Protein AF-A0A0V0QXA1-F1 (afdb_monomer_lite)

pLDDT: mean 70.57, std 18.53, range [28.05, 92.94]

Structure (mmCIF, N/CA/C/O backbone):
data_AF-A0A0V0QXA1-F1
#
_entry.id   AF-A0A0V0QXA1-F1
#
loop_
_atom_site.group_PDB
_atom_site.id
_atom_site.type_symbol
_atom_site.label_atom_id
_atom_site.label_alt_id
_atom_site.label_comp_id
_atom_site.label_asym_id
_atom_site.label_entity_id
_atom_site.label_seq_id
_atom_site.pdbx_PDB_ins_code
_atom_site.Cartn_x
_atom_site.Cartn_y
_atom_site.Cartn_z
_atom_site.occupancy
_atom_site.B_iso_or_equiv
_atom_site.auth_seq_id
_atom_site.auth_comp_id
_atom_site.auth_asym_id
_atom_site.auth_atom_id
_atom_site.pdbx_PDB_model_num
ATOM 1 N N . MET A 1 1 ? 55.990 23.529 -60.913 1.00 38.38 1 MET A N 1
ATOM 2 C CA . MET A 1 1 ? 56.343 22.176 -60.429 1.00 38.38 1 MET A CA 1
ATOM 3 C C . MET A 1 1 ? 55.101 21.563 -59.797 1.00 38.38 1 MET A C 1
ATOM 5 O O . MET A 1 1 ? 54.805 21.868 -58.650 1.00 38.38 1 MET A O 1
ATOM 9 N N . ASN A 1 2 ? 54.342 20.772 -60.559 1.00 40.81 2 ASN A N 1
ATOM 10 C CA . ASN A 1 2 ? 53.136 20.101 -60.067 1.00 40.81 2 ASN A CA 1
ATOM 11 C C . ASN A 1 2 ? 53.534 18.757 -59.455 1.00 40.81 2 ASN A C 1
ATOM 13 O O . ASN A 1 2 ? 54.072 17.901 -60.153 1.00 40.81 2 ASN A O 1
ATOM 17 N N . ARG A 1 3 ? 53.300 18.586 -58.150 1.00 42.44 3 ARG A N 1
ATOM 18 C CA . ARG A 1 3 ? 53.409 17.286 -57.481 1.00 42.44 3 ARG A CA 1
ATOM 19 C C . ARG A 1 3 ? 52.140 16.500 -57.795 1.00 42.44 3 ARG A C 1
ATOM 21 O O . ARG A 1 3 ? 51.097 16.745 -57.198 1.00 42.44 3 ARG A O 1
ATOM 28 N N . THR A 1 4 ? 52.224 15.600 -58.763 1.00 46.00 4 THR A N 1
ATOM 29 C CA . THR A 1 4 ? 51.225 14.556 -58.977 1.00 46.00 4 THR A CA 1
ATOM 30 C C . THR A 1 4 ? 51.314 13.570 -57.815 1.00 46.00 4 THR A C 1
ATOM 32 O O . THR A 1 4 ? 52.348 12.940 -57.590 1.00 46.00 4 THR A O 1
ATOM 35 N N . TYR A 1 5 ? 50.245 13.481 -57.025 1.00 49.31 5 TYR A N 1
ATOM 36 C CA . TYR A 1 5 ? 50.092 12.434 -56.024 1.00 49.31 5 TYR A CA 1
ATOM 37 C C . TYR A 1 5 ? 49.964 11.109 -56.774 1.00 49.31 5 TYR A C 1
ATOM 39 O O . TYR A 1 5 ? 49.008 10.906 -57.515 1.00 49.31 5 TYR A O 1
ATOM 47 N N . GLY A 1 6 ? 50.973 10.248 -56.643 1.00 49.81 6 GLY A N 1
ATOM 48 C CA . GLY A 1 6 ? 50.944 8.909 -57.214 1.00 49.81 6 GLY A CA 1
ATOM 49 C C . GLY A 1 6 ? 49.812 8.113 -56.580 1.00 49.81 6 GLY A C 1
ATOM 50 O O . GLY A 1 6 ? 49.912 7.708 -55.421 1.00 49.81 6 GLY A O 1
ATOM 51 N N . GLU A 1 7 ? 48.739 7.909 -57.338 1.00 55.50 7 GLU A N 1
ATOM 52 C CA . GLU A 1 7 ? 47.695 6.949 -57.011 1.00 55.50 7 GLU A CA 1
ATOM 53 C C . GLU A 1 7 ? 48.351 5.569 -56.919 1.00 55.50 7 GLU A C 1
ATOM 55 O O . GLU A 1 7 ? 48.875 5.032 -57.898 1.00 55.50 7 GLU A O 1
ATOM 60 N N . LYS A 1 8 ? 48.406 5.013 -55.705 1.00 60.56 8 LYS A N 1
ATOM 61 C CA . LYS A 1 8 ? 48.857 3.636 -55.516 1.00 60.56 8 LYS A CA 1
ATOM 62 C C . LYS A 1 8 ? 47.829 2.725 -56.195 1.00 60.56 8 LYS A C 1
ATOM 64 O O . LYS A 1 8 ? 46.647 2.854 -55.881 1.00 60.56 8 LYS A O 1
ATOM 69 N N . PRO A 1 9 ? 48.244 1.808 -57.086 1.00 59.03 9 PRO A N 1
ATOM 70 C CA . PRO A 1 9 ? 47.314 0.864 -57.685 1.00 59.03 9 PRO A CA 1
ATOM 71 C C . PRO A 1 9 ? 46.696 0.003 -56.579 1.00 59.03 9 PRO A C 1
ATOM 73 O O . PRO A 1 9 ? 47.419 -0.580 -55.765 1.00 59.03 9 PRO A O 1
ATOM 76 N N . LEU A 1 10 ? 45.362 -0.031 -56.545 1.00 52.19 10 LEU A N 1
ATOM 77 C CA . LEU A 1 10 ? 44.568 -0.867 -55.644 1.00 52.19 10 LEU A CA 1
ATOM 78 C C . LEU A 1 10 ? 45.036 -2.318 -55.775 1.00 52.19 10 LEU A C 1
ATOM 80 O O . LEU A 1 10 ? 45.031 -2.884 -56.872 1.00 52.19 10 LEU A O 1
ATOM 84 N N . LYS A 1 11 ? 45.482 -2.918 -54.668 1.00 57.25 11 LYS A N 1
ATOM 85 C CA . LYS A 1 11 ? 45.870 -4.328 -54.674 1.00 57.25 11 LYS A CA 1
ATOM 86 C C . LYS A 1 11 ? 44.599 -5.163 -54.760 1.00 57.25 11 LYS A C 1
ATOM 88 O O . LYS A 1 11 ? 43.582 -4.831 -54.168 1.00 57.25 11 LYS A O 1
ATOM 93 N N . GLN A 1 12 ? 44.656 -6.282 -55.471 1.00 51.66 12 GLN A N 1
ATOM 94 C CA . GLN A 1 12 ? 43.507 -7.177 -55.661 1.00 51.66 12 GLN A CA 1
ATOM 95 C C . GLN A 1 12 ? 42.969 -7.756 -54.332 1.00 51.66 12 GLN A C 1
ATOM 97 O O . GLN A 1 12 ? 41.812 -8.152 -54.254 1.00 51.66 12 GLN A O 1
ATOM 102 N N . SER A 1 13 ? 43.787 -7.733 -53.272 1.00 53.72 13 SER A N 1
ATOM 103 C CA . SER A 1 13 ? 43.406 -8.029 -51.884 1.00 53.72 13 SER A CA 1
ATOM 104 C C . SER A 1 13 ? 42.511 -6.969 -51.232 1.00 53.72 13 SER A C 1
ATOM 106 O O . SER A 1 13 ? 41.828 -7.281 -50.264 1.00 53.72 13 SER A O 1
ATOM 108 N N . ASP A 1 14 ? 42.503 -5.740 -51.751 1.00 52.06 14 ASP A N 1
ATOM 109 C CA . ASP A 1 14 ? 41.708 -4.616 -51.239 1.00 52.06 14 ASP A CA 1
ATOM 110 C C . ASP A 1 14 ? 40.308 -4.571 -51.885 1.00 52.06 14 ASP A C 1
ATOM 112 O O . ASP A 1 14 ? 39.423 -3.871 -51.403 1.00 52.06 14 ASP A O 1
ATOM 116 N N . LEU A 1 15 ? 40.098 -5.334 -52.969 1.00 51.84 15 LEU A N 1
ATOM 117 C CA . LEU A 1 15 ? 38.823 -5.443 -53.691 1.00 51.84 15 LEU A CA 1
ATOM 118 C C . LEU A 1 15 ? 37.961 -6.630 -53.259 1.00 51.84 15 LEU A C 1
ATOM 120 O O . LEU A 1 15 ? 36.823 -6.758 -53.711 1.00 51.84 15 LEU A O 1
ATOM 124 N N . VAL A 1 16 ? 38.467 -7.491 -52.377 1.00 54.56 16 VAL A N 1
ATOM 125 C CA . VAL A 1 16 ? 37.621 -8.485 -51.723 1.00 54.56 16 VAL A CA 1
ATOM 126 C C . VAL A 1 16 ? 37.029 -7.808 -50.498 1.00 54.56 16 VAL A C 1
ATOM 128 O O . VAL A 1 16 ? 37.512 -7.967 -49.376 1.00 54.56 16 VAL A O 1
ATOM 131 N N . LEU A 1 17 ? 35.971 -7.026 -50.730 1.00 55.97 17 LEU A N 1
ATOM 132 C CA . LEU A 1 17 ? 34.997 -6.704 -49.694 1.00 55.97 17 LEU A CA 1
ATOM 133 C C . LEU A 1 17 ? 34.360 -8.041 -49.295 1.00 55.97 17 LEU A C 1
ATOM 135 O O . LEU A 1 17 ? 33.345 -8.470 -49.841 1.00 55.97 17 LEU A O 1
ATOM 139 N N . SER A 1 18 ? 35.064 -8.791 -48.450 1.00 59.72 18 SER A N 1
ATOM 140 C CA . SER A 1 18 ? 34.567 -10.062 -47.964 1.00 59.72 18 SER A CA 1
ATOM 141 C C . SER A 1 18 ? 33.305 -9.748 -47.187 1.00 59.72 18 SER A C 1
ATOM 143 O O . SER A 1 18 ? 33.341 -8.936 -46.264 1.00 59.72 18 SER A O 1
ATOM 145 N N . VAL A 1 19 ? 32.202 -10.401 -47.543 1.00 63.22 19 VAL A N 1
ATOM 146 C CA . VAL A 1 19 ? 30.917 -10.282 -46.840 1.00 63.22 19 VAL A CA 1
ATOM 147 C C . VAL A 1 19 ? 31.104 -10.459 -45.327 1.00 63.22 19 VAL A C 1
ATOM 149 O O . VAL A 1 19 ? 30.402 -9.832 -44.542 1.00 63.22 19 VAL A O 1
ATOM 152 N N . THR A 1 20 ? 32.104 -11.243 -44.909 1.00 67.88 20 THR A N 1
ATOM 153 C CA . THR A 1 20 ? 32.489 -11.399 -43.500 1.00 67.88 20 THR A CA 1
ATOM 154 C C . THR A 1 20 ? 33.042 -10.118 -42.878 1.00 67.88 20 THR A C 1
ATOM 156 O O . THR A 1 20 ? 32.626 -9.759 -41.788 1.00 67.88 20 THR A O 1
ATOM 159 N N . LYS A 1 21 ? 33.913 -9.385 -43.576 1.00 69.62 21 LYS A N 1
ATOM 160 C CA . LYS A 1 21 ? 34.537 -8.162 -43.057 1.00 69.62 21 LYS A CA 1
ATOM 161 C C . LYS A 1 21 ? 33.528 -7.018 -42.954 1.00 69.62 21 LYS A C 1
ATOM 163 O O . LYS A 1 21 ? 33.491 -6.311 -41.959 1.00 69.62 21 LYS A O 1
ATOM 168 N N . THR A 1 22 ? 32.654 -6.882 -43.951 1.00 74.38 22 THR A N 1
ATOM 169 C CA . THR A 1 22 ? 31.559 -5.899 -43.906 1.00 74.38 22 THR A CA 1
ATOM 170 C C . THR A 1 22 ? 30.553 -6.228 -42.805 1.00 74.38 22 THR A C 1
ATOM 172 O O . THR A 1 22 ? 30.008 -5.325 -42.180 1.00 74.38 22 THR A O 1
ATOM 175 N N . ARG A 1 23 ? 30.317 -7.520 -42.545 1.00 71.50 23 ARG A N 1
ATOM 176 C CA . ARG A 1 23 ? 29.470 -7.973 -41.441 1.00 71.50 23 ARG A CA 1
ATOM 177 C C . ARG A 1 23 ? 30.089 -7.662 -40.078 1.00 71.50 23 ARG A C 1
ATOM 179 O O . ARG A 1 23 ? 29.383 -7.140 -39.229 1.00 71.50 23 ARG A O 1
ATOM 186 N N . GLU A 1 24 ? 31.376 -7.939 -39.893 1.00 77.75 24 GLU A N 1
ATOM 187 C CA . GLU A 1 24 ? 32.107 -7.615 -38.660 1.00 77.75 24 GLU A CA 1
ATOM 188 C C . GLU A 1 24 ? 32.090 -6.103 -38.379 1.00 77.75 24 GLU A C 1
ATOM 190 O O . GLU A 1 24 ? 31.762 -5.690 -37.270 1.00 77.75 24 GLU A O 1
ATOM 195 N N . GLU A 1 25 ? 32.344 -5.270 -39.395 1.00 74.81 25 GLU A N 1
ATOM 196 C CA . GLU A 1 25 ? 32.292 -3.804 -39.268 1.00 74.81 25 GLU A CA 1
ATOM 197 C C . GLU A 1 25 ? 30.877 -3.296 -38.919 1.00 74.81 25 GLU A C 1
ATOM 199 O O . GLU A 1 25 ? 30.724 -2.364 -38.126 1.00 74.81 25 GLU A O 1
ATOM 204 N N . LEU A 1 26 ? 29.828 -3.916 -39.472 1.00 77.25 26 LEU A N 1
ATOM 205 C CA . LEU A 1 26 ? 28.434 -3.603 -39.137 1.00 77.25 26 LEU A CA 1
ATOM 206 C C . LEU A 1 26 ? 28.064 -4.034 -37.713 1.00 77.25 26 LEU A C 1
ATOM 208 O O . LEU A 1 26 ? 27.417 -3.265 -37.004 1.00 77.25 26 LEU A O 1
ATOM 212 N N . GLU A 1 27 ? 28.463 -5.234 -37.291 1.00 75.69 27 GLU A N 1
ATOM 213 C CA . GLU A 1 27 ? 28.227 -5.736 -35.932 1.00 75.69 27 GLU A CA 1
ATOM 214 C C . GLU A 1 27 ? 28.921 -4.836 -34.896 1.00 75.69 27 GLU A C 1
ATOM 216 O O . GLU A 1 27 ? 28.293 -4.428 -33.918 1.00 75.69 27 GLU A O 1
ATOM 221 N N . GLU A 1 28 ? 30.163 -4.416 -35.155 1.00 79.69 28 GLU A N 1
ATOM 222 C CA . GLU A 1 28 ? 30.899 -3.500 -34.280 1.00 79.69 28 GLU A CA 1
ATOM 223 C C . GLU A 1 28 ? 30.246 -2.107 -34.208 1.00 79.69 28 GLU A C 1
ATOM 225 O O . GLU A 1 28 ? 30.121 -1.531 -33.122 1.00 79.69 28 GLU A O 1
ATOM 230 N N . ALA A 1 29 ? 29.773 -1.574 -35.340 1.00 74.25 29 ALA A N 1
ATOM 231 C CA . ALA A 1 29 ? 29.072 -0.292 -35.380 1.00 74.25 29 ALA A CA 1
ATOM 232 C C . ALA A 1 29 ? 27.735 -0.334 -34.619 1.00 74.25 29 ALA A C 1
ATOM 234 O O . ALA A 1 29 ? 27.414 0.601 -33.880 1.00 74.25 29 ALA A O 1
ATOM 235 N N . ILE A 1 30 ? 26.974 -1.423 -34.756 1.00 75.94 30 ILE A N 1
ATOM 236 C CA . ILE A 1 30 ? 25.711 -1.629 -34.035 1.00 75.94 30 ILE A CA 1
ATOM 237 C C . ILE A 1 30 ? 25.970 -1.739 -32.530 1.00 75.94 30 ILE A C 1
ATOM 239 O O . ILE A 1 30 ? 25.305 -1.071 -31.734 1.00 75.94 30 ILE A O 1
ATOM 243 N N . ASP A 1 31 ? 26.967 -2.525 -32.127 1.00 75.12 31 ASP A N 1
ATOM 244 C CA . ASP A 1 31 ? 27.349 -2.670 -30.723 1.00 75.12 31 ASP A CA 1
ATOM 245 C C . ASP A 1 31 ? 27.808 -1.345 -30.113 1.00 75.12 31 ASP A C 1
ATOM 247 O O . ASP A 1 31 ? 27.487 -1.036 -28.960 1.00 75.12 31 ASP A O 1
ATOM 251 N N . TYR A 1 32 ? 28.546 -0.543 -30.879 1.00 80.81 32 TYR A N 1
ATOM 252 C CA . TYR A 1 32 ? 28.971 0.785 -30.463 1.00 80.81 32 TYR A CA 1
ATOM 253 C C . TYR A 1 32 ? 27.778 1.730 -30.257 1.00 80.81 32 TYR A C 1
ATOM 255 O O . TYR A 1 32 ? 27.674 2.372 -29.205 1.00 80.81 32 TYR A O 1
ATOM 263 N N . GLU A 1 33 ? 26.855 1.788 -31.220 1.00 75.50 33 GLU A N 1
ATOM 264 C CA . GLU A 1 33 ? 25.652 2.627 -31.154 1.00 75.50 33 GLU A CA 1
ATOM 265 C C . GLU A 1 33 ? 24.768 2.227 -29.959 1.00 75.50 33 GLU A C 1
ATOM 267 O O . GLU A 1 33 ? 24.312 3.081 -29.188 1.00 75.50 33 GLU A O 1
ATOM 272 N N . ASN A 1 34 ? 24.601 0.922 -29.732 1.00 74.44 34 ASN A N 1
ATOM 273 C CA . ASN A 1 34 ? 23.824 0.402 -28.614 1.00 74.44 34 ASN A CA 1
ATOM 274 C C . ASN A 1 34 ? 24.474 0.714 -27.262 1.00 74.44 34 ASN A C 1
ATOM 276 O O . ASN A 1 34 ? 23.794 1.207 -26.355 1.00 74.44 34 ASN A O 1
ATOM 280 N N . LYS A 1 35 ? 25.794 0.513 -27.124 1.00 79.44 35 LYS A N 1
ATOM 281 C CA . LYS A 1 35 ? 26.545 0.899 -25.914 1.00 79.44 35 LYS A CA 1
ATOM 282 C C . LYS A 1 35 ? 26.397 2.391 -25.632 1.00 79.44 35 LYS A C 1
ATOM 284 O O . LYS A 1 35 ? 26.089 2.780 -24.504 1.00 79.44 35 LYS A O 1
ATOM 289 N N . ARG A 1 36 ? 26.551 3.236 -26.654 1.00 85.00 36 ARG A N 1
ATOM 290 C CA . ARG A 1 36 ? 26.382 4.690 -26.535 1.00 85.00 36 ARG A CA 1
ATOM 291 C C . ARG A 1 36 ? 24.973 5.057 -26.060 1.00 85.00 36 ARG A C 1
ATOM 293 O O . ARG A 1 36 ? 24.835 5.839 -25.118 1.00 85.00 36 ARG A O 1
ATOM 300 N N . SER A 1 37 ? 23.943 4.477 -26.674 1.00 79.31 37 SER A N 1
ATOM 301 C CA . SER A 1 37 ? 22.533 4.704 -26.326 1.00 79.31 37 SER A CA 1
ATOM 302 C C . SER A 1 37 ? 22.199 4.244 -24.900 1.00 79.31 37 SER A C 1
ATOM 304 O O . SER A 1 37 ? 21.495 4.942 -24.160 1.00 79.31 37 SER A O 1
ATOM 306 N N . ASN A 1 38 ? 22.744 3.102 -24.473 1.00 74.88 38 ASN A N 1
ATOM 307 C CA . ASN A 1 38 ? 22.573 2.562 -23.122 1.00 74.88 38 ASN A CA 1
ATOM 308 C C . ASN A 1 38 ? 23.205 3.465 -22.065 1.00 74.88 38 ASN A C 1
ATOM 310 O O . ASN A 1 38 ? 22.554 3.796 -21.070 1.00 74.88 38 ASN A O 1
ATOM 314 N N . ILE A 1 39 ? 24.437 3.912 -22.308 1.00 80.12 39 ILE A N 1
ATOM 315 C CA . ILE A 1 39 ? 25.164 4.815 -21.415 1.00 80.12 39 ILE A CA 1
ATOM 316 C C . ILE A 1 39 ? 24.431 6.153 -21.287 1.00 80.12 39 ILE A C 1
ATOM 318 O O . ILE A 1 39 ? 24.247 6.643 -20.175 1.00 80.12 39 ILE A O 1
ATOM 322 N N . ASP A 1 40 ? 23.974 6.741 -22.393 1.00 79.69 40 ASP A N 1
ATOM 323 C CA . ASP A 1 40 ? 23.230 8.005 -22.364 1.00 79.69 40 ASP A CA 1
ATOM 324 C C . ASP A 1 40 ? 21.897 7.867 -21.606 1.00 79.69 40 ASP A C 1
ATOM 326 O O . ASP A 1 40 ? 21.557 8.696 -20.759 1.00 79.69 40 ASP A O 1
ATOM 330 N N . SER A 1 41 ? 21.187 6.756 -21.820 1.00 74.31 41 SER A N 1
ATOM 331 C CA . SER A 1 41 ? 19.956 6.435 -21.087 1.00 74.31 41 SER A CA 1
ATOM 332 C C . SER A 1 41 ? 20.211 6.253 -19.584 1.00 74.31 41 SER A C 1
ATOM 334 O O . SER A 1 41 ? 19.418 6.701 -18.757 1.00 74.31 41 SER A O 1
ATOM 336 N N . ALA A 1 42 ? 21.319 5.609 -19.204 1.00 76.38 42 ALA A N 1
ATOM 337 C CA . ALA A 1 42 ? 21.712 5.432 -17.807 1.00 76.38 42 ALA A CA 1
ATOM 338 C C . ALA A 1 42 ? 22.093 6.758 -17.140 1.00 76.38 42 ALA A C 1
ATOM 340 O O . ALA A 1 42 ? 21.623 7.029 -16.040 1.00 76.38 42 ALA A O 1
ATOM 341 N N . LYS A 1 43 ? 22.847 7.626 -17.826 1.00 83.38 43 LYS A N 1
ATOM 342 C CA . LYS A 1 43 ? 23.180 8.974 -17.336 1.00 83.38 43 LYS A CA 1
ATOM 343 C C . LYS A 1 43 ? 21.926 9.810 -17.092 1.00 83.38 43 LYS A C 1
ATOM 345 O O . LYS A 1 43 ? 21.795 10.420 -16.035 1.00 83.38 43 LYS A O 1
ATOM 350 N N . LYS A 1 44 ? 20.990 9.808 -18.046 1.00 81.44 44 LYS A N 1
ATOM 351 C CA . LYS A 1 44 ? 19.714 10.532 -17.930 1.00 81.44 44 LYS A CA 1
ATOM 352 C C . LYS A 1 44 ? 18.891 10.040 -16.745 1.00 81.44 44 LYS A C 1
ATOM 354 O O . LYS A 1 44 ? 18.403 10.860 -15.978 1.00 81.44 44 LYS A O 1
ATOM 359 N N . ARG A 1 45 ? 18.790 8.719 -16.562 1.00 70.19 45 ARG A N 1
ATOM 360 C CA . ARG A 1 45 ? 18.126 8.119 -15.395 1.00 70.19 45 ARG A CA 1
ATOM 361 C C . ARG A 1 45 ? 18.817 8.517 -14.098 1.00 70.19 45 ARG A C 1
ATOM 363 O O . ARG A 1 45 ? 18.152 8.970 -13.178 1.00 70.19 45 ARG A O 1
ATOM 370 N N . ALA A 1 46 ? 20.140 8.423 -14.051 1.00 76.75 46 ALA A N 1
ATOM 371 C CA . ALA A 1 46 ? 20.887 8.722 -12.844 1.00 76.75 46 ALA A CA 1
ATOM 372 C C . ALA A 1 46 ? 20.704 10.181 -12.375 1.00 76.75 46 ALA A C 1
ATOM 374 O O . ALA A 1 46 ? 20.502 10.428 -11.189 1.00 76.75 46 ALA A O 1
ATOM 375 N N . VAL A 1 47 ? 20.692 11.131 -13.319 1.00 72.50 47 VAL A N 1
ATOM 376 C CA . VAL A 1 47 ? 20.396 12.549 -13.047 1.00 72.50 47 VAL A CA 1
ATOM 377 C C . VAL A 1 47 ? 18.934 12.751 -12.647 1.00 72.50 47 VAL A C 1
ATOM 379 O O . VAL A 1 47 ? 18.655 13.491 -11.708 1.00 72.50 47 VAL A O 1
ATOM 382 N N . LEU A 1 48 ? 17.999 12.087 -13.332 1.00 70.94 48 LEU A N 1
ATOM 383 C CA . LEU A 1 48 ? 16.564 12.213 -13.069 1.00 70.94 48 LEU A CA 1
ATOM 384 C C . LEU A 1 48 ? 16.182 11.750 -11.657 1.00 70.94 48 LEU A C 1
ATOM 386 O O . LEU A 1 48 ? 15.358 12.386 -11.009 1.00 70.94 48 LEU A O 1
ATOM 390 N N . TYR A 1 49 ? 16.786 10.663 -11.181 1.00 68.06 49 TYR A N 1
ATOM 391 C CA . TYR A 1 49 ? 16.527 10.111 -9.850 1.00 68.06 49 TYR A CA 1
ATOM 392 C C . TYR A 1 49 ? 17.340 10.788 -8.737 1.00 68.06 49 TYR A C 1
ATOM 394 O O . TYR A 1 49 ? 17.237 10.381 -7.583 1.00 68.06 49 TYR A O 1
ATOM 402 N N . GLY A 1 50 ? 18.138 11.813 -9.061 1.00 69.44 50 GLY A N 1
ATOM 403 C CA . GLY A 1 50 ? 18.918 12.558 -8.074 1.00 69.44 50 GLY A CA 1
ATOM 404 C C . GLY A 1 50 ? 19.929 11.695 -7.320 1.00 69.44 50 GLY A C 1
ATOM 405 O O . GLY A 1 50 ? 20.211 11.981 -6.158 1.00 69.44 50 GLY A O 1
ATOM 406 N N . TYR A 1 51 ? 20.444 10.633 -7.953 1.00 76.38 51 TYR A N 1
ATOM 407 C CA . TYR A 1 51 ? 21.452 9.786 -7.324 1.00 76.38 51 TYR A CA 1
ATOM 408 C C . TYR A 1 51 ? 22.707 10.593 -7.001 1.00 76.38 51 TYR A C 1
ATOM 410 O O . TYR A 1 51 ? 23.088 11.526 -7.716 1.00 76.38 51 TYR A O 1
ATOM 418 N N . ASP A 1 52 ? 23.372 10.190 -5.926 1.00 85.44 52 ASP A N 1
ATOM 419 C CA . ASP A 1 52 ? 24.707 10.664 -5.623 1.00 85.44 52 ASP A CA 1
ATOM 420 C C . ASP A 1 52 ? 25.714 10.192 -6.685 1.00 85.44 52 ASP A C 1
ATOM 422 O O . ASP A 1 52 ? 25.423 9.397 -7.588 1.00 85.44 52 ASP A O 1
ATOM 426 N N . TYR A 1 53 ? 26.933 10.719 -6.603 1.00 84.88 53 TYR A N 1
ATOM 427 C CA . TYR A 1 53 ? 27.964 10.423 -7.593 1.00 84.88 53 TYR A CA 1
ATOM 428 C C . TYR A 1 53 ? 28.281 8.921 -7.683 1.00 84.88 53 TYR A C 1
ATOM 430 O O . TYR A 1 53 ? 28.564 8.419 -8.772 1.00 84.88 53 TYR A O 1
ATOM 438 N N . GLU A 1 54 ? 28.196 8.191 -6.566 1.00 68.69 54 GLU A N 1
ATOM 439 C CA . GLU A 1 54 ? 28.464 6.753 -6.545 1.00 68.69 54 GLU A CA 1
ATOM 440 C C . GLU A 1 54 ? 27.332 5.955 -7.212 1.00 68.69 54 GLU A C 1
ATOM 442 O O . GLU A 1 54 ? 27.613 5.113 -8.069 1.00 68.69 54 GLU A O 1
ATOM 447 N N . GLY A 1 55 ? 26.063 6.280 -6.943 1.00 72.00 55 GLY A N 1
ATOM 448 C CA . GLY A 1 55 ? 24.920 5.685 -7.642 1.00 72.00 55 GLY A CA 1
ATOM 449 C C . GLY A 1 55 ? 24.926 5.983 -9.146 1.00 72.00 55 GLY A C 1
ATOM 450 O O . GLY A 1 55 ? 24.710 5.088 -9.969 1.00 72.00 55 GLY A O 1
ATOM 451 N N . PHE A 1 56 ? 25.282 7.215 -9.528 1.00 83.81 56 PHE A N 1
ATOM 452 C CA . PHE A 1 56 ? 25.485 7.593 -10.928 1.00 83.81 56 PHE A CA 1
ATOM 453 C C . PHE A 1 56 ? 26.579 6.746 -11.588 1.00 83.81 56 PHE A C 1
ATOM 455 O O . PHE A 1 56 ? 26.389 6.198 -12.679 1.00 83.81 56 PHE A O 1
ATOM 462 N N . ARG A 1 57 ? 27.727 6.607 -10.920 1.00 79.88 57 ARG A N 1
ATOM 463 C CA . ARG A 1 57 ? 28.872 5.847 -11.420 1.00 79.88 57 ARG A CA 1
ATOM 464 C C . ARG A 1 57 ? 28.527 4.370 -11.616 1.00 79.88 57 ARG A C 1
ATOM 466 O O . ARG A 1 57 ? 28.871 3.815 -12.660 1.00 79.88 57 ARG A O 1
ATOM 473 N N . GLN A 1 58 ? 27.828 3.748 -10.668 1.00 77.69 58 GLN A N 1
ATOM 474 C CA . GLN A 1 58 ? 27.431 2.340 -10.767 1.00 77.69 58 GLN A CA 1
ATOM 475 C C . GLN A 1 58 ? 26.421 2.094 -11.892 1.00 77.69 58 GLN A C 1
ATOM 477 O O . GLN A 1 58 ? 26.592 1.148 -12.660 1.00 77.69 58 GLN A O 1
ATOM 482 N N . MET A 1 59 ? 25.434 2.979 -12.073 1.00 74.06 59 MET A N 1
ATOM 483 C CA . MET A 1 59 ? 24.485 2.880 -13.190 1.00 74.06 59 MET A CA 1
ATOM 484 C C . MET A 1 59 ? 25.171 2.991 -14.556 1.00 74.06 59 MET A C 1
ATOM 486 O O . MET A 1 59 ? 24.860 2.234 -15.478 1.00 74.06 59 MET A O 1
ATOM 490 N N . VAL A 1 60 ? 26.109 3.929 -14.702 1.00 78.69 60 VAL A N 1
ATOM 491 C CA . VAL A 1 60 ? 26.823 4.144 -15.967 1.00 78.69 60 VAL A CA 1
ATOM 492 C C . VAL A 1 60 ? 27.792 2.996 -16.267 1.00 78.69 60 VAL A C 1
ATOM 494 O O . VAL A 1 60 ? 27.881 2.570 -17.418 1.00 78.69 60 VAL A O 1
ATOM 497 N N . LEU A 1 61 ? 28.474 2.458 -15.250 1.00 77.38 61 LEU A N 1
ATOM 498 C CA . LEU A 1 61 ? 29.335 1.278 -15.396 1.00 77.38 61 LEU A CA 1
ATOM 499 C C . LEU A 1 61 ? 28.528 0.020 -15.735 1.00 77.38 61 LEU A C 1
ATOM 501 O O . LEU A 1 61 ? 28.919 -0.726 -16.630 1.00 77.38 61 LEU A O 1
ATOM 505 N N . GLY A 1 62 ? 27.379 -0.184 -15.085 1.00 72.25 62 GLY A N 1
ATOM 506 C CA . GLY A 1 62 ? 26.476 -1.297 -15.382 1.00 72.25 62 GLY A CA 1
ATOM 507 C C . GLY A 1 62 ? 25.953 -1.254 -16.818 1.00 72.25 62 GLY A C 1
ATOM 508 O O . GLY A 1 62 ? 25.955 -2.265 -17.514 1.00 72.25 62 GLY A O 1
ATOM 509 N N . ALA A 1 63 ? 25.604 -0.064 -17.314 1.00 74.56 63 ALA A N 1
ATOM 510 C CA . ALA A 1 63 ? 25.175 0.128 -18.699 1.00 74.56 63 ALA A CA 1
ATOM 511 C C . ALA A 1 63 ? 26.280 -0.143 -19.736 1.00 74.56 63 ALA A C 1
ATOM 513 O O . ALA A 1 63 ? 25.975 -0.351 -20.908 1.00 74.56 63 ALA A O 1
ATOM 514 N N . HIS A 1 64 ? 27.549 -0.154 -19.320 1.00 68.38 64 HIS A N 1
ATOM 515 C CA . HIS A 1 64 ? 28.680 -0.445 -20.196 1.00 68.38 64 HIS A CA 1
ATOM 516 C C . HIS A 1 64 ? 28.877 -1.953 -20.441 1.00 68.38 64 HIS A C 1
ATOM 518 O O . HIS A 1 6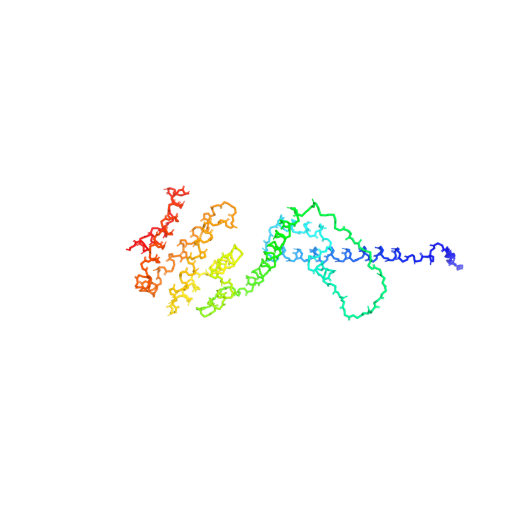4 ? 29.464 -2.328 -21.460 1.00 68.38 64 HIS A O 1
ATOM 524 N N . LEU A 1 65 ? 28.381 -2.801 -19.531 1.00 69.75 65 LEU A N 1
ATOM 525 C CA . LEU A 1 65 ? 28.535 -4.260 -19.566 1.00 69.75 65 LEU A CA 1
ATOM 526 C C . LEU A 1 65 ? 27.545 -4.955 -20.515 1.00 69.75 65 LEU A C 1
ATOM 528 O O . LEU A 1 65 ? 27.818 -6.068 -20.956 1.00 69.75 65 LEU A O 1
ATOM 532 N N . PHE A 1 66 ? 26.432 -4.303 -20.866 1.00 62.12 66 PHE A N 1
ATOM 533 C CA . PHE A 1 66 ? 25.387 -4.881 -21.716 1.00 62.12 66 PHE A CA 1
ATOM 534 C C . PHE A 1 66 ? 25.266 -4.117 -23.042 1.00 62.12 66 PHE A C 1
ATOM 536 O O . PHE A 1 66 ? 24.856 -2.954 -23.077 1.00 62.12 66 PHE A O 1
ATOM 543 N N . SER A 1 67 ? 25.619 -4.779 -24.150 1.00 52.50 67 SER A N 1
ATOM 544 C CA . SER A 1 67 ? 25.530 -4.230 -25.513 1.00 52.50 67 SER A CA 1
ATOM 545 C C . SER A 1 67 ? 24.125 -4.295 -26.108 1.00 52.50 67 SER A C 1
ATOM 547 O O . SER A 1 67 ? 23.856 -3.588 -27.068 1.00 52.50 67 SER A O 1
ATOM 549 N N . ILE A 1 68 ? 23.208 -5.080 -25.540 1.00 56.53 68 ILE A N 1
ATOM 550 C CA . ILE A 1 68 ? 21.853 -5.254 -26.075 1.00 56.53 68 ILE A CA 1
ATOM 551 C C . ILE A 1 68 ? 20.844 -4.946 -24.970 1.00 56.53 68 ILE A C 1
ATOM 553 O O . ILE A 1 68 ? 20.933 -5.485 -23.867 1.00 56.53 68 ILE A O 1
ATOM 557 N N . LYS A 1 69 ? 19.881 -4.061 -25.252 1.00 55.38 69 LYS A N 1
ATOM 558 C CA . LYS A 1 69 ? 18.731 -3.849 -24.362 1.00 55.38 69 LYS A CA 1
ATOM 559 C C . LYS A 1 69 ? 17.878 -5.117 -24.390 1.00 55.38 69 LYS A C 1
ATOM 561 O O . LYS A 1 69 ? 17.527 -5.581 -25.470 1.00 55.38 69 LYS A O 1
ATOM 566 N N . SER A 1 70 ? 17.482 -5.640 -23.231 1.00 52.75 70 SER A N 1
ATOM 567 C CA . SER A 1 70 ? 16.715 -6.893 -23.099 1.00 52.75 70 SER A CA 1
ATOM 568 C C . SER A 1 70 ? 15.448 -6.957 -23.978 1.00 52.75 70 SER A C 1
ATOM 570 O O . SER A 1 70 ? 15.037 -8.036 -24.393 1.00 52.75 70 SER A O 1
ATOM 572 N N . ASN A 1 71 ? 14.871 -5.806 -24.346 1.00 49.31 71 ASN A N 1
ATOM 573 C CA . ASN A 1 71 ? 13.729 -5.709 -25.263 1.00 49.31 71 ASN A CA 1
ATOM 574 C C . ASN A 1 71 ? 14.037 -6.045 -26.735 1.00 49.31 71 ASN A C 1
ATOM 576 O O . ASN A 1 71 ? 13.119 -6.449 -27.448 1.00 49.31 71 ASN A O 1
ATOM 580 N N . ASP A 1 72 ? 15.275 -5.892 -27.211 1.00 50.31 72 ASP A N 1
ATOM 581 C CA . ASP A 1 72 ? 15.623 -6.212 -28.605 1.00 50.31 72 ASP A CA 1
ATOM 582 C C . ASP A 1 72 ? 15.968 -7.698 -28.788 1.00 50.31 72 ASP A C 1
ATOM 584 O O . ASP A 1 72 ? 15.695 -8.262 -29.844 1.00 50.31 72 ASP A O 1
ATOM 588 N N . LEU A 1 73 ? 16.421 -8.383 -27.730 1.00 48.44 73 LEU A N 1
ATOM 589 C CA . LEU A 1 73 ? 16.580 -9.846 -27.706 1.00 48.44 73 LEU A CA 1
ATOM 590 C C . LEU A 1 73 ? 15.247 -10.590 -27.911 1.00 48.44 73 LEU A C 1
ATOM 592 O O . LEU A 1 73 ? 15.207 -11.619 -28.585 1.00 48.44 73 LEU A O 1
ATOM 596 N N . ASN A 1 74 ? 14.138 -10.043 -27.402 1.00 46.31 74 ASN A N 1
ATOM 597 C CA . ASN A 1 74 ? 12.807 -10.638 -27.569 1.00 46.31 74 ASN A CA 1
ATOM 598 C C . ASN A 1 74 ? 12.280 -10.558 -29.013 1.00 46.31 74 ASN A C 1
ATOM 600 O O . ASN A 1 74 ? 11.516 -11.431 -29.423 1.00 46.31 74 ASN A O 1
ATOM 604 N N . LYS A 1 75 ? 12.723 -9.572 -29.806 1.00 50.28 75 LYS A N 1
ATOM 605 C CA . LYS A 1 75 ? 12.354 -9.448 -31.228 1.00 50.28 75 LYS A CA 1
ATOM 606 C C . LYS A 1 75 ? 13.088 -10.447 -32.125 1.00 50.28 75 LYS A C 1
ATOM 608 O O . LYS A 1 75 ? 12.574 -10.798 -33.175 1.00 50.28 75 LYS A O 1
ATOM 613 N N . PHE A 1 76 ? 14.254 -10.937 -31.701 1.00 46.81 76 PHE A N 1
ATOM 614 C CA . PHE A 1 76 ? 14.983 -11.993 -32.414 1.00 46.81 76 PHE A CA 1
ATOM 615 C C . PHE A 1 76 ? 14.458 -13.405 -32.105 1.00 46.81 76 PHE A C 1
ATOM 617 O O . PHE A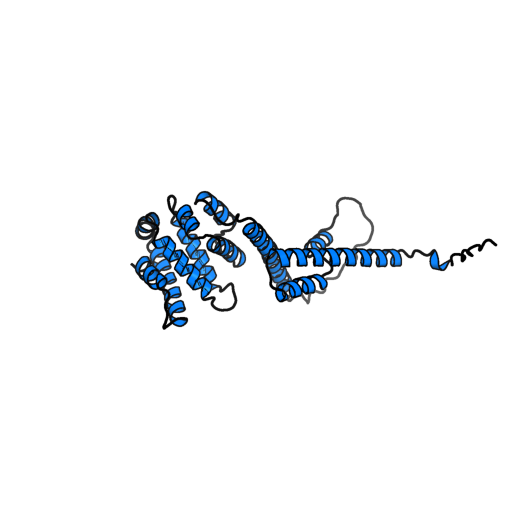 1 76 ? 14.657 -14.316 -32.903 1.00 46.81 76 PHE A O 1
ATOM 624 N N . SER A 1 77 ? 13.795 -13.597 -30.958 1.00 42.81 77 SER A N 1
ATOM 625 C CA . SER A 1 77 ? 13.278 -14.901 -30.505 1.00 42.81 77 SER A CA 1
ATOM 626 C C . SER A 1 77 ? 11.865 -15.212 -31.026 1.00 42.81 77 SER A C 1
ATOM 628 O O . SER A 1 77 ? 11.512 -16.373 -31.231 1.00 42.81 77 SER A O 1
ATOM 630 N N . GLN A 1 78 ? 11.055 -14.185 -31.298 1.00 41.72 78 GLN A N 1
ATOM 631 C CA . GLN A 1 78 ? 9.746 -14.340 -31.935 1.00 41.72 78 GLN A CA 1
ATOM 632 C C . GLN A 1 78 ? 9.865 -13.999 -33.420 1.00 41.72 78 GLN A C 1
ATOM 634 O O . GLN A 1 78 ? 9.839 -12.834 -33.799 1.00 41.72 78 GLN A O 1
ATOM 639 N N . GLY A 1 79 ? 10.063 -15.035 -34.237 1.00 38.72 79 GLY A N 1
ATOM 640 C CA . GLY A 1 79 ? 10.334 -14.920 -35.665 1.00 38.72 79 GLY A CA 1
ATOM 641 C C . GLY A 1 79 ? 9.326 -14.063 -36.431 1.00 38.72 79 GLY A C 1
ATOM 642 O O . GLY A 1 79 ? 8.112 -14.256 -36.345 1.00 38.72 79 GLY A O 1
ATOM 643 N N . GLU A 1 80 ? 9.864 -13.164 -37.250 1.00 36.97 80 GLU A N 1
ATOM 644 C CA . GLU A 1 80 ? 9.208 -12.723 -38.472 1.00 36.97 80 GLU A CA 1
ATOM 645 C C . GLU A 1 80 ? 9.126 -13.921 -39.422 1.00 36.97 80 GLU A C 1
ATOM 647 O O . GLU A 1 80 ? 10.089 -14.266 -40.099 1.00 36.97 80 GLU A O 1
ATOM 652 N N . ASP A 1 81 ? 7.961 -14.562 -39.454 1.00 39.00 81 ASP A N 1
ATOM 653 C CA . ASP A 1 81 ? 7.588 -15.510 -40.498 1.00 39.00 81 ASP A CA 1
ATOM 654 C C . ASP A 1 81 ? 6.176 -15.167 -40.984 1.00 39.00 81 ASP A C 1
ATOM 656 O O . ASP A 1 81 ? 5.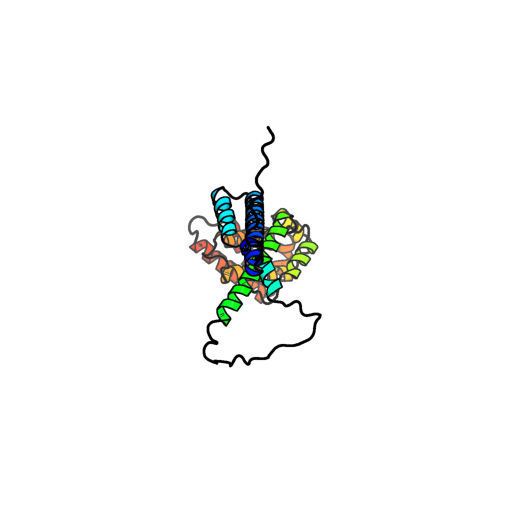164 -15.761 -40.615 1.00 39.00 81 ASP A O 1
ATOM 660 N N . SER A 1 82 ? 6.105 -14.154 -41.842 1.00 40.53 82 SER A N 1
ATOM 661 C CA . SER A 1 82 ? 4.976 -13.990 -42.753 1.00 40.53 82 SER A CA 1
ATOM 662 C C . SER A 1 82 ? 5.453 -13.431 -44.083 1.00 40.53 82 SER A C 1
ATOM 664 O O . SER A 1 82 ? 5.058 -12.335 -44.453 1.00 40.53 82 SER A O 1
ATOM 666 N N . SER A 1 83 ? 6.319 -14.190 -44.768 1.00 37.34 83 SER A N 1
ATOM 667 C CA . SER A 1 83 ? 6.230 -14.491 -46.209 1.00 37.34 83 SER A CA 1
ATOM 668 C C . SER A 1 83 ? 7.593 -14.899 -46.779 1.00 37.34 83 SER A C 1
ATOM 670 O O . SER A 1 83 ? 8.372 -14.029 -47.149 1.00 37.34 83 SER A O 1
ATOM 672 N N . LEU A 1 84 ? 7.858 -16.202 -46.921 1.00 31.83 84 LEU A N 1
ATOM 673 C CA . LEU A 1 84 ? 8.350 -16.825 -48.161 1.00 31.83 84 LEU A CA 1
ATOM 674 C C . LEU A 1 84 ? 8.667 -18.304 -47.927 1.00 31.83 84 LEU A C 1
ATOM 676 O O . LEU A 1 84 ? 9.373 -18.707 -47.013 1.00 31.83 84 LEU A O 1
ATOM 680 N N . SER A 1 85 ? 8.082 -19.117 -48.790 1.00 32.12 85 SER A N 1
ATOM 681 C CA . SER A 1 85 ? 8.172 -20.564 -48.833 1.00 32.12 85 SER A CA 1
ATOM 682 C C . SER A 1 85 ? 9.601 -21.094 -48.973 1.00 32.12 85 SER A C 1
ATOM 684 O O . SER A 1 85 ? 10.273 -20.770 -49.946 1.00 32.12 85 SER A O 1
ATOM 686 N N . GLY A 1 86 ? 9.925 -22.076 -48.132 1.00 34.56 86 GLY A N 1
ATOM 687 C CA . GLY A 1 86 ? 10.415 -23.376 -48.583 1.00 34.56 86 GLY A CA 1
ATOM 688 C C . GLY A 1 86 ? 11.901 -23.507 -48.916 1.00 34.56 86 GLY A C 1
ATOM 689 O O . GLY A 1 86 ? 12.512 -22.656 -49.545 1.00 34.56 86 GLY A O 1
ATOM 690 N N . ILE A 1 87 ? 12.387 -24.720 -48.633 1.00 33.50 87 ILE A N 1
ATOM 691 C CA . ILE A 1 87 ? 13.682 -25.291 -49.022 1.00 33.50 87 ILE A CA 1
ATOM 692 C C . ILE A 1 87 ? 14.805 -24.954 -48.020 1.00 33.50 87 ILE A C 1
ATOM 694 O O . ILE A 1 87 ? 15.530 -23.987 -48.179 1.00 33.50 87 ILE A O 1
ATOM 698 N N . TYR A 1 88 ? 14.925 -25.738 -46.942 1.00 30.28 88 TYR A N 1
ATOM 699 C CA . TYR A 1 88 ? 16.002 -26.728 -46.749 1.00 30.28 88 TYR A CA 1
ATOM 700 C C . TYR A 1 88 ? 15.869 -27.416 -45.372 1.00 30.28 88 TYR A C 1
ATOM 702 O O . TYR A 1 88 ? 15.909 -26.795 -44.318 1.00 30.28 88 TYR A O 1
ATOM 710 N N . ASP A 1 89 ? 15.683 -28.735 -45.440 1.00 30.95 89 ASP A N 1
ATOM 711 C CA . ASP A 1 89 ? 16.043 -29.785 -44.483 1.00 30.95 89 ASP A CA 1
ATOM 712 C C . ASP A 1 89 ? 15.718 -29.670 -42.984 1.00 30.95 89 ASP A C 1
ATOM 714 O O . ASP A 1 89 ? 16.498 -29.226 -42.141 1.00 30.95 89 ASP A O 1
ATOM 718 N N . ARG A 1 90 ? 14.635 -30.376 -42.631 1.00 36.12 90 ARG A N 1
ATOM 719 C CA . ARG A 1 90 ? 14.507 -31.106 -41.365 1.00 36.12 90 ARG A CA 1
ATOM 720 C C . ARG A 1 90 ? 15.669 -32.097 -41.206 1.00 36.12 90 ARG A C 1
ATOM 722 O O . ARG A 1 90 ? 15.562 -33.252 -41.621 1.00 36.12 90 ARG A O 1
ATOM 729 N N . LYS A 1 91 ? 16.721 -31.716 -40.485 1.00 32.31 91 LYS A N 1
ATOM 730 C CA . LYS A 1 91 ? 17.506 -32.694 -39.721 1.00 32.31 91 LYS A CA 1
ATOM 731 C C . LYS A 1 91 ? 16.946 -32.788 -38.309 1.00 32.31 91 LYS A C 1
ATOM 733 O O . LYS A 1 91 ? 16.998 -31.841 -37.534 1.00 32.31 91 LYS A O 1
ATOM 738 N N . LYS A 1 92 ? 16.388 -33.967 -38.017 1.00 39.16 92 LYS A N 1
ATOM 739 C CA . LYS A 1 92 ? 16.054 -34.462 -36.679 1.00 39.16 92 LYS A CA 1
ATOM 740 C C . LYS A 1 92 ? 17.166 -34.086 -35.695 1.00 39.16 92 LYS A C 1
ATOM 742 O O . LYS A 1 92 ? 18.250 -34.661 -35.764 1.00 39.16 92 LYS A O 1
ATOM 747 N N . VAL A 1 93 ? 16.876 -33.192 -34.755 1.00 33.16 93 VAL A N 1
ATOM 748 C CA . VAL A 1 93 ? 17.604 -33.168 -33.487 1.00 33.16 93 VAL A CA 1
ATOM 749 C C . VAL A 1 93 ? 16.975 -34.258 -32.632 1.00 33.16 93 VAL A C 1
ATOM 751 O O . VAL A 1 93 ? 15.821 -34.180 -32.216 1.00 33.16 93 VAL A O 1
ATOM 754 N N . VAL A 1 94 ? 17.729 -35.343 -32.504 1.00 29.88 94 VAL A N 1
ATOM 755 C CA . VAL A 1 94 ? 17.464 -36.463 -31.610 1.00 29.88 94 VAL A CA 1
ATOM 756 C C . VAL A 1 94 ? 17.397 -35.917 -30.186 1.00 29.88 94 VAL A C 1
ATOM 758 O O . VAL A 1 94 ? 18.342 -35.301 -29.700 1.00 29.88 94 VAL A O 1
ATOM 761 N N . LEU A 1 95 ? 16.252 -36.142 -29.544 1.00 32.31 95 LEU A N 1
ATOM 762 C CA . LEU A 1 95 ? 16.058 -36.017 -28.106 1.00 32.31 95 LEU A CA 1
ATOM 763 C C . LEU A 1 95 ? 17.050 -36.944 -27.393 1.00 32.31 95 LEU A C 1
ATOM 765 O O . LEU A 1 95 ? 16.828 -38.151 -27.346 1.00 32.31 95 LEU A O 1
ATOM 769 N N . ASN A 1 96 ? 18.110 -36.380 -26.814 1.00 28.05 96 ASN A N 1
ATOM 770 C CA . ASN A 1 96 ? 18.776 -37.005 -25.676 1.00 28.05 96 ASN A CA 1
ATOM 771 C C . ASN A 1 96 ? 18.051 -36.547 -24.410 1.00 28.05 96 ASN A C 1
ATOM 773 O O . ASN A 1 96 ? 18.278 -35.475 -23.850 1.00 28.05 96 ASN A O 1
ATOM 777 N N . SER A 1 97 ? 17.101 -37.391 -24.034 1.00 36.81 97 SER A N 1
ATOM 778 C CA . SER A 1 97 ? 16.291 -37.370 -22.830 1.00 36.81 97 SER A CA 1
ATOM 779 C C . SER A 1 97 ? 17.127 -37.714 -21.597 1.00 36.81 97 SER A C 1
ATOM 781 O O . SER A 1 97 ? 17.045 -38.840 -21.125 1.00 36.81 97 SER A O 1
ATOM 783 N N . GLU A 1 98 ? 17.927 -36.775 -21.079 1.00 30.34 98 GLU A N 1
ATOM 784 C CA . GLU A 1 98 ? 18.574 -36.957 -19.761 1.00 30.34 98 GLU A CA 1
ATOM 785 C C . GLU A 1 98 ? 18.975 -35.658 -19.015 1.00 30.34 98 GLU A C 1
ATOM 787 O O . GLU A 1 98 ? 19.638 -35.724 -17.986 1.00 30.34 98 GLU A O 1
ATOM 792 N N . GLN A 1 99 ? 18.541 -34.462 -19.450 1.00 32.84 99 GLN A N 1
ATOM 793 C CA . GLN A 1 99 ? 18.889 -33.185 -18.776 1.00 32.84 99 GLN A CA 1
ATOM 794 C C . GLN A 1 99 ? 17.696 -32.280 -18.391 1.00 32.84 99 GLN A C 1
ATOM 796 O O . GLN A 1 99 ? 17.859 -31.089 -18.131 1.00 32.84 99 GLN A O 1
ATOM 801 N N . THR A 1 100 ? 16.477 -32.812 -18.298 1.00 34.03 100 THR A N 1
ATOM 802 C CA . THR A 1 100 ? 15.255 -32.025 -18.018 1.00 34.03 100 THR A CA 1
ATOM 803 C C . THR A 1 100 ? 14.952 -31.781 -16.533 1.00 34.03 100 THR A C 1
ATOM 805 O O . THR A 1 100 ? 13.793 -31.838 -16.131 1.00 34.03 100 THR A O 1
ATOM 808 N N . THR A 1 101 ? 15.945 -31.467 -15.697 1.00 34.19 101 THR A N 1
ATOM 809 C CA . THR A 1 101 ? 15.676 -31.067 -14.295 1.00 34.19 101 THR A CA 1
ATOM 810 C C . THR A 1 101 ? 16.322 -29.762 -13.835 1.00 34.19 101 THR A C 1
ATOM 812 O O . THR A 1 101 ? 15.997 -29.312 -12.742 1.00 34.19 101 THR A O 1
ATOM 815 N N . PHE A 1 102 ? 17.123 -29.075 -14.662 1.00 30.19 102 PHE A N 1
ATOM 816 C CA . PHE A 1 102 ? 17.766 -27.812 -14.250 1.00 30.19 102 PHE A CA 1
ATOM 817 C C . PHE A 1 102 ? 17.371 -26.559 -15.051 1.00 30.19 102 PHE A C 1
ATOM 819 O O . PHE A 1 102 ? 17.596 -25.452 -14.571 1.00 30.19 102 PHE A O 1
ATOM 826 N N . ASN A 1 103 ? 16.699 -26.684 -16.203 1.00 34.19 103 ASN A N 1
ATOM 827 C CA . ASN A 1 103 ? 16.327 -25.510 -17.014 1.00 34.19 103 ASN A CA 1
ATOM 828 C C . ASN A 1 103 ? 15.002 -24.842 -16.602 1.00 34.19 103 ASN A C 1
ATOM 830 O O . ASN A 1 103 ? 14.811 -23.663 -16.873 1.00 34.19 103 ASN A O 1
ATOM 834 N N . ASN A 1 104 ? 14.114 -25.540 -15.883 1.00 34.97 104 ASN A N 1
ATOM 835 C CA . ASN A 1 104 ? 12.825 -24.966 -15.464 1.00 34.97 104 ASN A CA 1
ATOM 836 C C . ASN A 1 104 ? 12.932 -23.964 -14.301 1.00 34.97 104 ASN A C 1
ATOM 838 O O . ASN A 1 104 ? 12.011 -23.180 -14.095 1.00 34.97 104 ASN A O 1
ATOM 842 N N . VAL A 1 105 ? 14.030 -23.971 -13.537 1.00 36.09 105 VAL A N 1
ATOM 843 C CA . VAL A 1 105 ? 14.202 -23.048 -12.399 1.00 36.09 105 VAL A CA 1
ATOM 844 C C . VAL A 1 105 ? 14.710 -21.682 -12.875 1.00 36.09 105 VAL A C 1
ATOM 846 O O . VAL A 1 105 ? 14.231 -20.657 -12.396 1.00 36.09 105 VAL A O 1
ATOM 849 N N . ASN A 1 106 ? 15.597 -21.662 -13.878 1.00 37.28 106 ASN A N 1
ATOM 850 C CA . ASN A 1 106 ? 16.121 -20.420 -14.460 1.00 37.28 106 ASN A CA 1
ATOM 851 C C . ASN A 1 106 ? 15.093 -19.686 -15.338 1.00 37.28 106 ASN A C 1
ATOM 853 O O . ASN A 1 106 ? 15.074 -18.457 -15.347 1.00 37.28 106 ASN A O 1
ATOM 857 N N . ASP A 1 107 ? 14.213 -20.405 -16.044 1.00 44.94 107 ASP A N 1
ATOM 858 C CA . ASP A 1 107 ? 13.164 -19.778 -16.865 1.00 44.94 107 ASP A CA 1
ATOM 859 C C . ASP A 1 107 ? 12.060 -19.122 -16.014 1.00 44.94 107 ASP A C 1
ATOM 861 O O . ASP A 1 107 ? 11.549 -18.055 -16.363 1.00 44.94 107 ASP A O 1
ATOM 865 N N . LEU A 1 108 ? 11.720 -19.709 -14.856 1.00 41.09 108 LEU A N 1
ATOM 866 C CA . LEU A 1 108 ? 10.790 -19.090 -13.903 1.00 41.09 108 LEU A CA 1
ATOM 867 C C . LEU A 1 108 ? 11.405 -17.856 -13.231 1.00 41.09 108 LEU A C 1
ATOM 869 O O . LEU A 1 108 ? 10.730 -16.836 -13.088 1.00 41.09 108 LEU A O 1
ATOM 873 N N . SER A 1 109 ? 12.686 -17.923 -12.842 1.00 51.91 109 SER A N 1
ATOM 874 C CA . SER A 1 109 ? 13.362 -16.785 -12.210 1.00 51.91 109 SER A CA 1
ATOM 875 C C . SER A 1 109 ? 13.538 -15.616 -13.177 1.00 51.91 109 SER A C 1
ATOM 877 O O . SER A 1 109 ? 13.363 -14.469 -12.776 1.00 51.91 109 SER A O 1
ATOM 879 N N . MET A 1 110 ? 13.823 -15.894 -14.453 1.00 49.19 110 MET A N 1
ATOM 880 C CA . MET A 1 110 ? 13.944 -14.868 -15.491 1.00 49.19 110 MET A CA 1
ATOM 881 C C . MET A 1 110 ? 12.603 -14.205 -15.821 1.00 49.19 110 MET A C 1
ATOM 883 O O . MET A 1 110 ? 12.565 -12.986 -15.973 1.00 49.19 110 MET A O 1
ATOM 887 N N . ARG A 1 111 ? 11.491 -14.955 -15.872 1.00 52.38 111 ARG A N 1
ATOM 888 C CA . ARG A 1 111 ? 10.150 -14.358 -16.036 1.00 52.38 111 ARG A CA 1
ATOM 889 C C . ARG A 1 111 ? 9.769 -13.460 -14.868 1.00 52.38 111 ARG A C 1
ATOM 891 O O . ARG A 1 111 ? 9.361 -12.326 -15.095 1.00 52.38 111 ARG A O 1
ATOM 898 N N . ASN A 1 112 ? 9.972 -13.924 -13.637 1.00 52.16 112 ASN A N 1
ATOM 899 C CA . ASN A 1 112 ? 9.681 -13.118 -12.452 1.00 52.16 112 ASN A CA 1
ATOM 900 C C . ASN A 1 112 ? 10.554 -11.852 -12.406 1.00 52.16 112 ASN A C 1
ATOM 902 O O . ASN A 1 112 ? 10.064 -10.782 -12.054 1.00 52.16 112 ASN A O 1
ATOM 906 N N . GLN A 1 113 ? 11.825 -11.935 -12.817 1.00 54.06 113 GLN A N 1
ATOM 907 C CA . GLN A 1 113 ? 12.709 -10.769 -12.923 1.00 54.06 113 GLN A CA 1
ATOM 908 C C . GLN A 1 113 ? 12.260 -9.791 -14.014 1.00 54.06 113 GLN A C 1
ATOM 910 O O . GLN A 1 113 ? 12.200 -8.594 -13.754 1.00 54.06 113 GLN A O 1
ATOM 915 N N . GLN A 1 114 ? 11.872 -10.273 -15.197 1.00 58.34 114 GLN A N 1
ATOM 916 C CA . GLN A 1 114 ? 11.368 -9.423 -16.282 1.00 58.34 114 GLN A CA 1
ATOM 917 C C . GLN A 1 114 ? 10.044 -8.736 -15.925 1.00 58.34 114 GLN A C 1
ATOM 919 O O . GLN A 1 114 ? 9.865 -7.558 -16.236 1.00 58.34 114 GLN A O 1
ATOM 924 N N . GLU A 1 115 ? 9.134 -9.434 -15.240 1.00 56.78 115 GLU A N 1
ATOM 925 C CA . GLU A 1 115 ? 7.898 -8.846 -14.717 1.00 56.78 115 GLU A CA 1
ATOM 926 C C . GLU A 1 115 ? 8.202 -7.785 -13.656 1.00 56.78 115 GLU A C 1
ATOM 928 O O . GLU A 1 115 ? 7.639 -6.694 -13.713 1.00 56.78 115 GLU A O 1
ATOM 933 N N . THR A 1 116 ? 9.154 -8.050 -12.757 1.00 52.62 116 THR A N 1
ATOM 934 C CA . THR A 1 116 ? 9.591 -7.099 -11.721 1.00 52.62 116 THR A CA 1
ATOM 935 C C . THR A 1 116 ? 10.270 -5.863 -12.327 1.00 52.62 116 THR A C 1
ATOM 937 O O . THR A 1 116 ? 10.021 -4.743 -11.890 1.00 52.62 116 THR A O 1
ATOM 940 N N . GLU A 1 117 ? 11.094 -6.021 -13.366 1.00 55.84 117 GLU A N 1
ATOM 941 C CA . GLU A 1 117 ? 11.785 -4.915 -14.043 1.00 55.84 117 GLU A CA 1
ATOM 942 C C . GLU A 1 117 ? 10.841 -4.055 -14.890 1.00 55.84 117 GLU A C 1
ATOM 944 O O . GLU A 1 117 ? 10.856 -2.827 -14.772 1.00 55.84 117 GLU A O 1
ATOM 949 N N . ALA A 1 118 ? 9.980 -4.675 -15.704 1.00 58.06 118 ALA A N 1
ATOM 950 C CA . ALA A 1 118 ? 8.940 -3.962 -16.445 1.00 58.06 118 ALA A CA 1
ATOM 95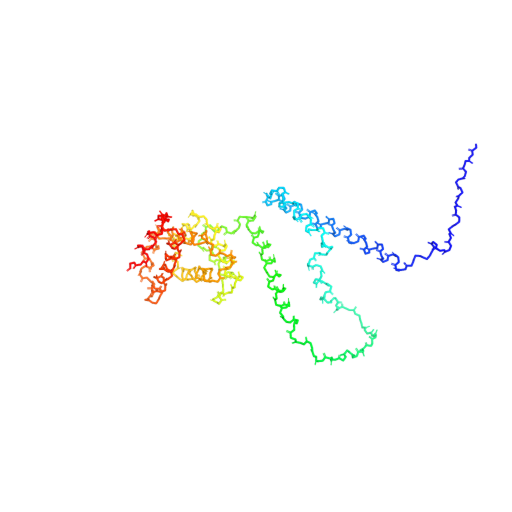1 C C . ALA A 1 118 ? 7.992 -3.221 -15.488 1.00 58.06 118 ALA A C 1
ATOM 953 O O . ALA A 1 118 ? 7.546 -2.107 -15.772 1.00 58.06 118 ALA A O 1
ATOM 954 N N . PHE A 1 119 ? 7.739 -3.807 -14.319 1.00 58.56 119 PHE A N 1
ATOM 955 C CA . PHE A 1 119 ? 6.921 -3.217 -13.276 1.00 58.56 119 PHE A CA 1
ATOM 956 C C . PHE A 1 119 ? 7.603 -2.045 -12.552 1.00 58.56 119 PHE A C 1
ATOM 958 O O . PHE A 1 119 ? 6.984 -0.993 -12.389 1.00 58.56 119 PHE A O 1
ATOM 965 N N . ASN A 1 120 ? 8.886 -2.165 -12.201 1.00 57.00 120 ASN A N 1
ATOM 966 C CA . ASN A 1 120 ? 9.678 -1.067 -11.637 1.00 57.00 120 ASN A CA 1
ATOM 967 C C . ASN A 1 120 ? 9.722 0.137 -12.585 1.00 57.00 120 ASN A C 1
ATOM 969 O O . ASN A 1 120 ? 9.695 1.280 -12.132 1.00 57.00 120 ASN A O 1
ATOM 973 N N . ILE A 1 121 ? 9.724 -0.108 -13.898 1.00 62.31 121 ILE A N 1
ATOM 974 C CA . ILE A 1 121 ? 9.619 0.939 -14.917 1.00 62.31 121 ILE A CA 1
ATOM 975 C C . ILE A 1 121 ? 8.232 1.598 -14.886 1.00 62.31 121 ILE A C 1
ATOM 977 O O . ILE A 1 121 ? 8.161 2.822 -14.848 1.00 62.31 121 ILE A O 1
ATOM 981 N N . ILE A 1 122 ? 7.137 0.829 -14.820 1.00 61.22 122 ILE A N 1
ATOM 982 C CA . ILE A 1 122 ? 5.768 1.378 -14.733 1.00 61.22 122 ILE A CA 1
ATOM 983 C C . ILE A 1 122 ? 5.578 2.201 -13.450 1.00 61.22 122 ILE A C 1
ATOM 985 O O . ILE A 1 122 ? 5.047 3.310 -13.503 1.00 61.22 122 ILE A O 1
ATOM 989 N N . ILE A 1 123 ? 6.035 1.694 -12.302 1.00 57.38 123 ILE A N 1
ATOM 990 C CA . ILE A 1 123 ? 5.982 2.410 -11.020 1.00 57.38 123 ILE A CA 1
ATOM 991 C C . ILE A 1 123 ? 6.836 3.671 -11.075 1.00 57.38 123 ILE A C 1
ATOM 993 O O . ILE A 1 123 ? 6.358 4.727 -10.677 1.00 57.38 123 ILE A O 1
ATOM 997 N N . ALA A 1 124 ? 8.061 3.605 -11.598 1.00 59.16 124 ALA A N 1
ATOM 998 C CA . ALA A 1 124 ? 8.925 4.775 -11.709 1.00 59.16 124 ALA A CA 1
ATOM 999 C C . ALA A 1 124 ? 8.361 5.829 -12.680 1.00 59.16 124 ALA A C 1
ATOM 1001 O O . ALA A 1 124 ? 8.459 7.026 -12.408 1.00 59.16 124 ALA A O 1
ATOM 1002 N N . GLU A 1 125 ? 7.719 5.408 -13.772 1.00 59.41 125 GLU A N 1
ATOM 1003 C CA . GLU A 1 125 ? 7.019 6.302 -14.699 1.00 59.41 125 GLU A CA 1
ATOM 1004 C C . GLU A 1 125 ? 5.779 6.947 -14.064 1.00 59.41 125 GLU A C 1
ATOM 1006 O O . GLU A 1 125 ? 5.523 8.129 -14.296 1.00 59.41 125 GLU A O 1
ATOM 1011 N N . GLN A 1 126 ? 5.017 6.212 -13.247 1.00 54.78 126 GLN A N 1
ATOM 1012 C CA . GLN A 1 126 ? 3.820 6.731 -12.574 1.00 54.78 126 GLN A CA 1
ATOM 1013 C C . GLN A 1 126 ? 4.148 7.581 -11.334 1.00 54.78 126 GLN A C 1
ATOM 1015 O O . GLN A 1 126 ? 3.495 8.604 -11.106 1.00 54.78 126 GLN A O 1
ATOM 1020 N N . LEU A 1 127 ? 5.191 7.221 -10.575 1.00 52.91 127 LEU A N 1
ATOM 1021 C CA . LEU A 1 127 ? 5.774 8.036 -9.500 1.00 52.91 127 LEU A CA 1
ATOM 1022 C C . LEU A 1 127 ? 6.323 9.350 -10.067 1.00 52.91 127 LEU A C 1
ATOM 1024 O O . LEU A 1 127 ? 6.011 10.418 -9.543 1.00 52.91 127 LEU A O 1
ATOM 1028 N N . GLY A 1 128 ? 7.060 9.289 -11.182 1.00 49.50 128 GLY A N 1
ATOM 1029 C CA . GLY A 1 128 ? 7.606 10.465 -11.867 1.00 49.50 128 GLY A CA 1
ATOM 1030 C C . GLY A 1 128 ? 6.545 11.424 -12.420 1.00 49.50 128 GLY A C 1
ATOM 1031 O O . GLY A 1 128 ? 6.834 12.599 -12.630 1.00 49.50 128 GLY A O 1
ATOM 1032 N N . LYS A 1 129 ? 5.304 10.957 -12.614 1.00 52.38 129 LYS A N 1
ATOM 1033 C CA . LYS A 1 129 ? 4.164 11.767 -13.082 1.00 52.38 129 LYS A CA 1
ATOM 1034 C C . LYS A 1 129 ? 3.209 12.216 -11.969 1.00 52.38 129 LYS A C 1
ATOM 1036 O O . LYS A 1 129 ? 2.224 12.884 -12.266 1.00 52.38 129 LYS A O 1
ATOM 1041 N N . SER A 1 130 ? 3.470 11.875 -10.699 1.00 54.31 130 SER A N 1
ATOM 1042 C CA . SER A 1 130 ? 2.530 12.099 -9.578 1.00 54.31 130 SER A CA 1
ATOM 1043 C C . SER A 1 130 ? 1.146 11.440 -9.767 1.00 54.31 130 SER A C 1
ATOM 1045 O O . SER A 1 130 ? 0.185 11.818 -9.100 1.00 54.31 130 SER A O 1
ATOM 1047 N N . GLU A 1 131 ? 1.024 10.442 -10.650 1.00 61.88 131 GLU A N 1
ATOM 1048 C CA . GLU A 1 131 ? -0.255 9.798 -11.008 1.00 61.88 131 GLU A CA 1
ATOM 1049 C C . GLU A 1 131 ? -0.705 8.725 -10.002 1.00 61.88 131 GLU A C 1
ATOM 1051 O O . GLU A 1 131 ? -1.838 8.249 -10.069 1.00 61.88 131 GLU A O 1
ATOM 1056 N N . LEU A 1 132 ? 0.162 8.342 -9.059 1.00 69.56 132 LEU A N 1
ATOM 1057 C CA . LEU A 1 132 ? -0.170 7.359 -8.023 1.00 69.56 132 LEU A CA 1
ATOM 1058 C C . LEU A 1 132 ? -0.980 7.951 -6.869 1.00 69.56 132 LEU A C 1
ATOM 1060 O O . LEU A 1 132 ? -1.674 7.205 -6.183 1.00 69.56 132 LEU A O 1
ATOM 1064 N N . ILE A 1 133 ? -0.923 9.267 -6.657 1.00 80.81 133 ILE A N 1
ATOM 1065 C CA . ILE A 1 133 ? -1.688 9.934 -5.600 1.00 80.81 133 ILE A CA 1
ATOM 1066 C C . ILE A 1 133 ? -3.129 10.091 -6.079 1.00 80.81 133 ILE A C 1
ATOM 1068 O O . ILE A 1 133 ? -3.416 10.873 -6.988 1.00 80.81 133 ILE A O 1
ATOM 1072 N N . ALA A 1 134 ? -4.046 9.351 -5.465 1.00 85.19 134 ALA A N 1
ATOM 1073 C CA . ALA A 1 134 ? -5.451 9.423 -5.824 1.00 85.19 134 ALA A CA 1
ATOM 1074 C C . ALA A 1 134 ? -6.097 10.662 -5.193 1.00 85.19 134 ALA A C 1
ATOM 1076 O O . ALA A 1 134 ? -5.962 10.921 -3.996 1.00 85.19 134 ALA A O 1
ATOM 1077 N N . LYS A 1 135 ? -6.849 11.431 -5.987 1.00 85.94 135 LYS A N 1
ATOM 1078 C CA . LYS A 1 135 ? -7.509 12.654 -5.497 1.00 85.94 135 LYS A CA 1
ATOM 1079 C C . LYS A 1 135 ? -8.790 12.362 -4.719 1.00 85.94 135 LYS A C 1
ATOM 1081 O O . LYS A 1 135 ? -9.261 13.220 -3.974 1.00 85.94 135 LYS A O 1
ATOM 1086 N N . ASN A 1 136 ? -9.389 11.196 -4.946 1.00 87.69 136 ASN A N 1
ATOM 1087 C CA . ASN A 1 136 ? -10.669 10.769 -4.385 1.00 87.69 136 ASN A CA 1
ATOM 1088 C C . ASN A 1 136 ? -10.782 9.233 -4.382 1.00 87.69 136 ASN A C 1
ATOM 1090 O O . ASN A 1 136 ? -9.972 8.536 -5.002 1.00 87.69 136 ASN A O 1
ATOM 1094 N N . PHE A 1 137 ? -11.826 8.711 -3.728 1.00 88.69 137 PHE A N 1
ATOM 1095 C CA . PHE A 1 137 ? -12.079 7.270 -3.632 1.00 88.69 137 PHE A CA 1
ATOM 1096 C C . PHE A 1 137 ? -12.208 6.579 -4.990 1.00 88.69 137 PHE A C 1
ATOM 1098 O O . PHE A 1 137 ? -11.723 5.469 -5.171 1.00 88.69 137 PHE A O 1
ATOM 1105 N N . ARG A 1 138 ? -12.844 7.225 -5.974 1.00 88.25 138 ARG A N 1
ATOM 1106 C CA . ARG A 1 138 ? -13.086 6.629 -7.295 1.00 88.25 138 ARG A CA 1
ATOM 1107 C C . ARG A 1 138 ? -11.782 6.380 -8.053 1.00 88.25 138 ARG A C 1
ATOM 1109 O O . ARG A 1 138 ? -11.627 5.326 -8.666 1.00 88.25 138 ARG A O 1
ATOM 1116 N N . GLU A 1 139 ? -10.862 7.340 -8.020 1.00 88.25 139 GLU A N 1
ATOM 1117 C CA . GLU A 1 139 ? -9.524 7.194 -8.605 1.00 88.25 139 GLU A CA 1
ATOM 1118 C C . GLU A 1 139 ? -8.719 6.117 -7.878 1.00 88.25 139 GLU A C 1
ATOM 1120 O O . GLU A 1 139 ? -8.154 5.238 -8.531 1.00 88.25 139 GLU A O 1
ATOM 1125 N N . PHE A 1 140 ? -8.739 6.138 -6.540 1.00 89.94 140 PHE A N 1
ATOM 1126 C CA . PHE A 1 140 ? -8.089 5.118 -5.720 1.00 89.94 140 PHE A CA 1
ATOM 1127 C C . PHE A 1 140 ? -8.607 3.729 -6.078 1.00 89.94 140 PHE A C 1
ATOM 1129 O O . PHE A 1 140 ? -7.824 2.859 -6.436 1.00 89.94 140 PHE A O 1
ATOM 1136 N N . ARG A 1 141 ? -9.928 3.547 -6.079 1.00 90.12 141 ARG A N 1
ATOM 1137 C CA . ARG A 1 141 ? -10.601 2.295 -6.414 1.00 90.12 141 ARG A CA 1
ATOM 1138 C C . ARG A 1 141 ? -10.218 1.787 -7.798 1.00 90.12 141 ARG A C 1
ATOM 1140 O O . ARG A 1 141 ? -9.873 0.621 -7.935 1.00 90.12 141 ARG A O 1
ATOM 1147 N N . LYS A 1 142 ? -10.236 2.655 -8.814 1.00 88.69 142 LYS A N 1
ATOM 1148 C CA . LYS A 1 142 ? -9.854 2.287 -10.184 1.00 88.69 142 LYS A CA 1
ATOM 1149 C C . LYS A 1 142 ? -8.418 1.763 -10.245 1.00 88.69 142 LYS A C 1
ATOM 1151 O O . LYS A 1 142 ? -8.165 0.770 -10.922 1.00 88.69 142 LYS A O 1
ATOM 1156 N N . ASN A 1 143 ? -7.489 2.430 -9.563 1.00 85.94 143 ASN A N 1
ATOM 1157 C CA . ASN A 1 143 ? -6.088 2.021 -9.553 1.00 85.94 143 ASN A CA 1
ATOM 1158 C C . ASN A 1 143 ? -5.880 0.766 -8.693 1.00 85.94 143 ASN A C 1
ATOM 1160 O O . ASN A 1 143 ? -5.181 -0.147 -9.114 1.00 85.94 143 ASN A O 1
ATOM 1164 N N . PHE A 1 144 ? -6.537 0.681 -7.537 1.00 89.75 144 PHE A N 1
ATOM 1165 C CA . PHE A 1 144 ? -6.480 -0.469 -6.642 1.00 89.75 144 PHE A CA 1
ATOM 1166 C C . PHE A 1 144 ? -7.015 -1.728 -7.333 1.00 89.75 144 PHE A C 1
ATOM 1168 O O . PHE A 1 144 ? -6.312 -2.728 -7.398 1.00 89.75 144 PHE A O 1
ATOM 1175 N N . ASP A 1 145 ? -8.205 -1.668 -7.936 1.00 90.31 145 ASP A N 1
ATOM 1176 C CA . ASP A 1 145 ? -8.831 -2.804 -8.631 1.00 90.31 145 ASP A CA 1
ATOM 1177 C C . ASP A 1 145 ? -8.063 -3.243 -9.881 1.00 90.31 145 ASP A C 1
ATOM 1179 O O . ASP A 1 145 ? -8.149 -4.400 -10.281 1.00 90.31 145 ASP A O 1
ATOM 1183 N N . LYS A 1 146 ? -7.313 -2.331 -10.512 1.00 86.44 146 LYS A N 1
ATOM 1184 C CA . LYS A 1 146 ? -6.476 -2.664 -11.669 1.00 86.44 146 LYS A CA 1
ATOM 1185 C C . LYS A 1 146 ? -5.360 -3.645 -11.302 1.00 86.44 146 LYS A C 1
ATOM 1187 O O . LYS A 1 146 ? -4.966 -4.444 -12.148 1.00 86.44 146 LYS A O 1
ATOM 1192 N N . PHE A 1 147 ? -4.833 -3.550 -10.084 1.00 83.75 147 PHE A N 1
ATOM 1193 C CA . PHE A 1 147 ? -3.653 -4.305 -9.659 1.00 83.75 147 PHE A CA 1
ATOM 1194 C C . PHE A 1 147 ? -3.957 -5.364 -8.599 1.00 83.75 147 PHE A C 1
ATOM 1196 O O . PHE A 1 147 ? -3.253 -6.368 -8.526 1.00 83.75 147 PHE A O 1
ATOM 1203 N N . TYR A 1 148 ? -5.000 -5.169 -7.793 1.00 87.88 148 TYR A N 1
ATOM 1204 C CA . TYR A 1 148 ? -5.385 -6.107 -6.751 1.00 87.88 148 TYR A CA 1
ATOM 1205 C C . TYR A 1 148 ? -5.984 -7.383 -7.346 1.00 87.88 148 TYR A C 1
ATOM 1207 O O . TYR A 1 148 ? -6.936 -7.349 -8.127 1.00 87.88 148 TYR A O 1
ATOM 1215 N N . GLN A 1 149 ? -5.461 -8.520 -6.900 1.00 85.62 149 GLN A N 1
ATOM 1216 C CA . GLN A 1 149 ? -5.992 -9.848 -7.180 1.00 85.62 149 GLN A CA 1
ATOM 1217 C C . GLN A 1 149 ? -6.343 -10.516 -5.852 1.00 85.62 149 GLN A C 1
ATOM 1219 O O . GLN A 1 149 ? -5.651 -10.317 -4.858 1.00 85.62 149 GLN A O 1
ATOM 1224 N N . LYS A 1 150 ? -7.435 -11.291 -5.831 1.00 80.38 150 LYS A N 1
ATOM 1225 C CA . LYS A 1 150 ? -7.902 -11.966 -4.609 1.00 80.38 150 LYS A CA 1
ATOM 1226 C C . LYS A 1 150 ? -6.840 -12.919 -4.053 1.00 80.38 150 LYS A C 1
ATOM 1228 O O . LYS A 1 150 ? -6.622 -12.951 -2.848 1.00 80.38 150 LYS A O 1
ATOM 1233 N N . ASP A 1 151 ? -6.178 -13.654 -4.939 1.00 83.31 151 ASP A N 1
ATOM 1234 C CA . ASP A 1 151 ? -5.043 -14.499 -4.593 1.00 83.31 151 ASP A CA 1
ATOM 1235 C C . ASP A 1 151 ? -3.768 -13.671 -4.770 1.00 83.31 151 ASP A C 1
ATOM 1237 O O . ASP A 1 151 ? -3.169 -13.639 -5.847 1.00 83.31 151 ASP A O 1
ATOM 1241 N N . LEU A 1 152 ? -3.411 -12.922 -3.722 1.00 82.19 152 LEU A N 1
ATOM 1242 C CA . LEU A 1 152 ? -2.231 -12.061 -3.726 1.00 82.19 152 LEU A CA 1
ATOM 1243 C C . LEU A 1 152 ? -0.974 -12.901 -3.967 1.00 82.19 152 LEU A C 1
ATOM 1245 O O . LEU A 1 152 ? -0.678 -13.844 -3.232 1.00 82.19 152 LEU A O 1
ATOM 1249 N N . ASN A 1 153 ? -0.222 -12.524 -4.993 1.00 83.12 153 ASN A N 1
ATOM 1250 C CA . ASN A 1 153 ? 1.140 -12.990 -5.207 1.00 83.12 153 ASN A CA 1
ATOM 1251 C C . ASN A 1 153 ? 2.128 -11.887 -4.809 1.00 83.12 153 ASN A C 1
ATOM 1253 O O . ASN A 1 153 ? 1.742 -10.736 -4.599 1.00 83.12 153 ASN A O 1
ATOM 1257 N N . GLU A 1 154 ? 3.408 -12.235 -4.710 1.00 76.44 154 GLU A N 1
ATOM 1258 C CA . GLU A 1 154 ? 4.443 -11.310 -4.244 1.00 76.44 154 GLU A CA 1
ATOM 1259 C C . GLU A 1 154 ? 4.474 -10.011 -5.051 1.00 76.44 154 GLU A C 1
ATOM 1261 O O . GLU A 1 154 ? 4.453 -8.925 -4.477 1.00 76.44 154 GLU A O 1
ATOM 1266 N N . VAL A 1 155 ? 4.417 -10.125 -6.378 1.00 74.69 155 VAL A N 1
ATOM 1267 C CA . VAL A 1 155 ? 4.434 -8.980 -7.288 1.00 74.69 155 VAL A CA 1
ATOM 1268 C C . VAL A 1 155 ? 3.220 -8.087 -7.038 1.00 74.69 155 VAL A C 1
ATOM 1270 O O . VAL A 1 155 ? 3.387 -6.932 -6.665 1.00 74.69 155 VAL A O 1
ATOM 1273 N N . THR A 1 156 ? 1.999 -8.616 -7.170 1.00 79.69 156 THR A N 1
ATOM 1274 C CA . THR A 1 156 ? 0.732 -7.873 -6.997 1.00 79.69 156 THR A CA 1
ATOM 1275 C C . THR A 1 156 ? 0.612 -7.223 -5.620 1.00 79.69 156 THR A C 1
ATOM 1277 O O . THR A 1 156 ? 0.195 -6.066 -5.534 1.00 79.69 156 THR A O 1
ATOM 1280 N N . ALA A 1 157 ? 1.036 -7.910 -4.556 1.00 83.06 157 ALA A N 1
ATOM 1281 C CA . ALA A 1 157 ? 1.056 -7.357 -3.208 1.00 83.06 157 ALA A CA 1
ATOM 1282 C C . ALA A 1 157 ? 1.995 -6.146 -3.105 1.00 83.06 157 ALA A C 1
ATOM 1284 O O . ALA A 1 157 ? 1.576 -5.114 -2.579 1.00 83.06 157 ALA A O 1
ATOM 1285 N N . GLN A 1 158 ? 3.210 -6.219 -3.669 1.00 77.31 158 GLN A N 1
ATOM 1286 C CA . GLN A 1 158 ? 4.114 -5.063 -3.733 1.00 77.31 158 GLN A CA 1
ATOM 1287 C C . GLN A 1 158 ? 3.487 -3.890 -4.492 1.00 77.31 158 GLN A C 1
ATOM 1289 O O . GLN A 1 158 ? 3.585 -2.752 -4.033 1.00 77.31 158 GLN A O 1
ATOM 1294 N N . ILE A 1 159 ? 2.822 -4.145 -5.629 1.00 77.12 159 ILE A N 1
ATOM 1295 C CA . ILE A 1 159 ? 2.202 -3.080 -6.437 1.00 77.12 159 ILE A CA 1
ATOM 1296 C C . ILE A 1 159 ? 1.192 -2.299 -5.611 1.00 77.12 159 ILE A C 1
ATOM 1298 O O . ILE A 1 159 ? 1.238 -1.069 -5.522 1.00 77.12 159 ILE A O 1
ATOM 1302 N N . VAL A 1 160 ? 0.259 -3.039 -5.022 1.00 85.56 160 VAL A N 1
ATOM 1303 C CA . VAL A 1 160 ? -0.841 -2.453 -4.269 1.00 85.56 160 VAL A CA 1
ATOM 1304 C C . VAL A 1 160 ? -0.300 -1.771 -3.015 1.00 85.56 160 VAL A C 1
ATOM 1306 O O . VAL A 1 160 ? -0.747 -0.680 -2.669 1.00 85.56 160 VAL A O 1
ATOM 1309 N N . TYR A 1 161 ? 0.720 -2.347 -2.382 1.00 86.19 161 TYR A N 1
ATOM 1310 C CA . TYR A 1 161 ? 1.374 -1.753 -1.227 1.00 86.19 161 TYR A CA 1
ATOM 1311 C C . TYR A 1 161 ? 2.085 -0.431 -1.550 1.00 86.19 161 TYR A C 1
ATOM 1313 O O . TYR A 1 161 ? 1.912 0.551 -0.830 1.00 86.19 161 TYR A O 1
ATOM 1321 N N . MET A 1 162 ? 2.806 -0.348 -2.669 1.00 80.88 162 MET A N 1
ATOM 1322 C CA . MET A 1 162 ? 3.432 0.900 -3.121 1.00 80.88 162 MET A CA 1
ATOM 1323 C C . MET A 1 162 ? 2.398 1.981 -3.448 1.00 80.88 162 MET A C 1
ATOM 1325 O O . MET A 1 162 ? 2.605 3.152 -3.123 1.00 80.88 162 MET A O 1
ATOM 1329 N N . LEU A 1 163 ? 1.258 1.599 -4.031 1.00 86.06 163 LEU A N 1
ATOM 1330 C CA . LEU A 1 163 ? 0.133 2.509 -4.240 1.00 86.06 163 LEU A CA 1
ATOM 1331 C C . LEU A 1 163 ? -0.393 3.059 -2.908 1.00 86.06 163 LEU A C 1
ATOM 1333 O O . LEU A 1 163 ? -0.705 4.247 -2.830 1.00 86.06 163 LEU A O 1
ATOM 1337 N N . LEU A 1 164 ? -0.459 2.231 -1.860 1.00 89.12 164 LEU A N 1
ATOM 1338 C CA . LEU A 1 164 ? -0.838 2.670 -0.515 1.00 89.12 164 LEU A CA 1
ATOM 1339 C C . LEU A 1 164 ? 0.215 3.613 0.089 1.00 89.12 164 LEU A C 1
ATOM 1341 O O . LEU A 1 164 ? -0.160 4.672 0.590 1.00 89.12 164 LEU A O 1
ATOM 1345 N N . LYS A 1 165 ? 1.516 3.296 -0.023 1.00 85.38 165 LYS A N 1
ATOM 1346 C CA . LYS A 1 165 ? 2.615 4.160 0.461 1.00 85.38 165 LYS A CA 1
ATOM 1347 C C . LYS A 1 165 ? 2.684 5.513 -0.241 1.00 85.38 165 LYS A C 1
ATOM 1349 O O . LYS A 1 165 ? 3.111 6.491 0.365 1.00 85.38 165 LYS A O 1
ATOM 1354 N N . ALA A 1 166 ? 2.259 5.591 -1.501 1.00 84.38 166 ALA A N 1
ATOM 1355 C CA . ALA A 1 166 ? 2.237 6.846 -2.246 1.00 84.38 166 ALA A CA 1
ATOM 1356 C C . ALA A 1 166 ? 1.192 7.847 -1.715 1.00 84.38 166 ALA A C 1
ATOM 1358 O O . ALA A 1 166 ? 1.291 9.038 -2.012 1.00 84.38 166 ALA A O 1
ATOM 1359 N N . GLN A 1 167 ? 0.190 7.401 -0.944 1.00 86.50 167 GLN A N 1
ATOM 1360 C CA . GLN A 1 167 ? -0.841 8.295 -0.419 1.00 86.50 167 GLN A CA 1
ATOM 1361 C C . GLN A 1 167 ? -0.326 9.062 0.802 1.00 86.50 167 GLN A C 1
ATOM 1363 O O . GLN A 1 167 ? 0.034 8.475 1.818 1.00 86.50 167 GLN A O 1
ATOM 1368 N N . ASN A 1 168 ? -0.353 10.392 0.732 1.00 83.31 168 ASN A N 1
ATOM 1369 C CA . ASN A 1 168 ? -0.111 11.238 1.900 1.00 83.31 168 ASN A CA 1
ATOM 1370 C C . ASN A 1 168 ? -1.377 11.387 2.765 1.00 83.31 168 ASN A C 1
ATOM 1372 O O . ASN A 1 168 ? -2.480 11.032 2.342 1.00 83.31 168 ASN A O 1
ATOM 1376 N N . TYR A 1 169 ? -1.226 11.970 3.958 1.00 80.75 169 TYR A N 1
ATOM 1377 C CA . TYR A 1 169 ? -2.324 12.179 4.908 1.00 80.75 169 TYR A CA 1
ATOM 1378 C C . TYR A 1 169 ? -3.554 12.868 4.288 1.00 80.75 169 TYR A C 1
ATOM 1380 O O . TYR A 1 169 ? -4.683 12.391 4.427 1.00 80.75 169 TYR A O 1
ATOM 1388 N N . ASP A 1 170 ? -3.340 13.954 3.542 1.00 84.19 170 ASP A N 1
ATOM 1389 C CA . ASP A 1 170 ? -4.428 14.695 2.894 1.00 84.19 170 ASP A CA 1
ATOM 1390 C C . ASP A 1 170 ? -5.176 13.846 1.861 1.00 84.19 170 ASP A C 1
ATOM 1392 O O . ASP A 1 170 ? -6.390 13.990 1.688 1.00 84.19 170 ASP A O 1
ATOM 1396 N N . SER A 1 171 ? -4.460 12.956 1.175 1.00 86.06 171 SER A N 1
ATOM 1397 C CA . SER A 1 171 ? -5.023 12.046 0.178 1.00 86.06 171 SER A CA 1
ATOM 1398 C C . SER A 1 171 ? -5.795 10.920 0.850 1.00 86.06 171 SER A C 1
ATOM 1400 O O . SER A 1 171 ? -6.942 10.701 0.481 1.00 86.06 171 SER A O 1
ATOM 1402 N N . ILE A 1 172 ? -5.247 10.286 1.896 1.00 87.12 172 ILE A N 1
ATOM 1403 C CA . ILE A 1 172 ? -5.949 9.266 2.701 1.00 87.12 172 ILE A CA 1
ATOM 1404 C C . ILE A 1 172 ? -7.282 9.826 3.193 1.00 87.12 172 ILE A C 1
ATOM 1406 O O . ILE A 1 172 ? -8.330 9.211 2.988 1.00 87.12 172 ILE A O 1
ATOM 1410 N N . LYS A 1 173 ? -7.265 11.038 3.759 1.00 86.69 173 LYS A N 1
ATOM 1411 C CA . LYS A 1 173 ? -8.488 11.704 4.195 1.00 86.69 173 LYS A CA 1
ATOM 1412 C C . LYS A 1 173 ? -9.472 11.846 3.038 1.00 86.69 173 LYS A C 1
ATOM 1414 O O . LYS A 1 173 ? -10.592 11.384 3.169 1.00 86.69 173 LYS A O 1
ATOM 1419 N N . LYS A 1 174 ? -9.072 12.416 1.897 1.00 87.25 174 LYS A N 1
ATOM 1420 C CA . LYS A 1 174 ? -9.959 12.608 0.729 1.00 87.25 174 LYS A CA 1
ATOM 1421 C C . LYS A 1 174 ? -10.487 11.302 0.131 1.00 87.25 174 LYS A C 1
ATOM 1423 O O . LYS A 1 174 ? -11.626 11.268 -0.327 1.00 87.25 174 LYS A O 1
ATOM 1428 N N . ILE A 1 175 ? -9.671 10.252 0.119 1.00 88.25 175 ILE A N 1
ATOM 1429 C CA . ILE A 1 175 ? -10.021 8.932 -0.411 1.00 88.25 175 ILE A CA 1
ATOM 1430 C C . ILE A 1 175 ? -11.078 8.276 0.477 1.00 88.25 175 ILE A C 1
ATOM 1432 O O . ILE A 1 175 ? -12.030 7.714 -0.043 1.00 88.25 175 ILE A O 1
ATOM 1436 N N . PHE A 1 176 ? -10.955 8.382 1.799 1.00 85.12 176 PHE A N 1
ATOM 1437 C CA . PHE A 1 176 ? -11.787 7.621 2.732 1.00 85.12 176 PHE A CA 1
ATOM 1438 C C . PHE A 1 176 ? -12.810 8.477 3.510 1.00 85.12 176 PHE A C 1
ATOM 1440 O O . PHE A 1 176 ? -13.415 7.979 4.454 1.00 85.12 176 PHE A O 1
ATOM 1447 N N . MET A 1 177 ? -13.028 9.752 3.141 1.00 80.06 177 MET A N 1
ATOM 1448 C CA . MET A 1 177 ? -13.913 10.663 3.896 1.00 80.06 177 MET A CA 1
ATOM 1449 C C . MET A 1 177 ? -15.412 10.463 3.680 1.00 80.06 177 MET A C 1
ATOM 1451 O O . MET A 1 177 ? -16.156 10.869 4.554 1.00 80.06 177 MET A O 1
ATOM 1455 N N . MET A 1 178 ? -15.854 10.017 2.499 1.00 70.94 178 MET A N 1
ATOM 1456 C CA . MET A 1 178 ? -17.290 9.991 2.144 1.00 70.94 178 MET A CA 1
ATOM 1457 C C . MET A 1 178 ? -17.775 8.617 1.680 1.00 70.94 178 MET A C 1
ATOM 1459 O O . MET A 1 178 ? -18.906 8.243 1.962 1.00 70.94 178 MET A O 1
ATOM 1463 N N . ASP A 1 179 ? -16.914 7.856 1.004 1.00 69.69 179 ASP A N 1
ATOM 1464 C CA . ASP A 1 179 ? -17.251 6.558 0.414 1.00 69.69 179 ASP A CA 1
ATOM 1465 C C . ASP A 1 179 ? -16.368 5.450 1.004 1.00 69.69 179 ASP A C 1
ATOM 1467 O O . ASP A 1 179 ? -15.818 4.624 0.274 1.00 69.69 179 ASP A O 1
ATOM 1471 N N . PHE A 1 180 ? -16.158 5.455 2.327 1.00 77.12 180 PHE A N 1
ATOM 1472 C CA . PHE A 1 180 ? -15.419 4.360 2.952 1.00 77.12 180 PHE A CA 1
ATOM 1473 C C . PHE A 1 180 ? -16.176 3.046 2.725 1.00 77.12 180 PHE A C 1
ATOM 1475 O O . PHE A 1 180 ? -17.367 2.948 3.016 1.00 77.12 180 PHE A O 1
ATOM 1482 N N . ASP A 1 181 ? -15.478 2.057 2.172 1.00 83.56 181 ASP A N 1
ATOM 1483 C CA . ASP A 1 181 ? -16.009 0.730 1.882 1.00 83.56 181 ASP A CA 1
ATOM 1484 C C . ASP A 1 181 ? -15.204 -0.306 2.671 1.00 83.56 181 ASP A C 1
ATOM 1486 O O . ASP A 1 181 ? -13.999 -0.489 2.463 1.00 83.56 181 ASP A O 1
ATOM 1490 N N . ILE A 1 182 ? -15.894 -1.005 3.571 1.00 85.06 182 ILE A N 1
ATOM 1491 C CA . ILE A 1 182 ? -15.322 -2.049 4.427 1.00 85.06 182 ILE A CA 1
ATOM 1492 C C . ILE A 1 182 ? -14.685 -3.169 3.598 1.00 85.06 182 ILE A C 1
ATOM 1494 O O . ILE A 1 182 ? -13.663 -3.724 4.002 1.00 85.06 182 ILE A O 1
ATOM 1498 N N . ALA A 1 183 ? -15.217 -3.470 2.409 1.00 87.88 183 ALA A N 1
ATOM 1499 C CA . ALA A 1 183 ? -14.616 -4.468 1.535 1.00 87.88 183 ALA A CA 1
ATOM 1500 C C . ALA A 1 183 ? -13.204 -4.052 1.096 1.00 87.88 183 ALA A C 1
ATOM 1502 O O . ALA A 1 183 ? -12.310 -4.894 1.050 1.00 87.88 183 ALA A O 1
ATOM 1503 N N . TYR A 1 184 ? -12.968 -2.764 0.818 1.00 89.88 184 TYR A N 1
ATOM 1504 C CA . TYR A 1 184 ? -11.623 -2.268 0.499 1.00 89.88 184 TYR A CA 1
ATOM 1505 C C . TYR A 1 184 ? -10.718 -2.253 1.717 1.00 89.88 184 TYR A C 1
ATOM 1507 O O . TYR A 1 184 ? -9.533 -2.534 1.579 1.00 89.88 184 TYR A O 1
ATOM 1515 N N . PHE A 1 185 ? -11.258 -1.986 2.903 1.00 90.31 185 PHE A N 1
ATOM 1516 C CA . PHE A 1 185 ? -10.479 -2.090 4.129 1.00 90.31 185 PHE A CA 1
ATOM 1517 C C . PHE A 1 185 ? -9.939 -3.502 4.350 1.00 90.31 185 PHE A C 1
ATOM 1519 O O . PHE A 1 185 ? -8.744 -3.659 4.580 1.00 90.31 185 PHE A O 1
ATOM 1526 N N . ASN A 1 186 ? -10.776 -4.527 4.184 1.00 90.31 186 ASN A N 1
ATOM 1527 C CA . ASN A 1 186 ? -10.327 -5.916 4.278 1.00 90.31 186 ASN A CA 1
ATOM 1528 C C . ASN A 1 186 ? -9.262 -6.241 3.222 1.00 90.31 186 ASN A C 1
ATOM 1530 O O . ASN A 1 186 ? -8.223 -6.791 3.562 1.00 90.31 186 ASN A O 1
ATOM 1534 N N . LYS A 1 187 ? -9.454 -5.808 1.968 1.00 92.88 187 LYS A N 1
ATOM 1535 C CA . LYS A 1 187 ? -8.439 -5.985 0.915 1.00 92.88 187 LYS A CA 1
ATOM 1536 C C . LYS A 1 187 ? -7.111 -5.299 1.259 1.00 92.88 187 LYS A C 1
ATOM 1538 O O . LYS A 1 187 ? -6.051 -5.832 0.948 1.00 92.88 187 LYS A O 1
ATOM 1543 N N . ILE A 1 188 ? -7.152 -4.116 1.877 1.00 92.94 188 ILE A N 1
ATOM 1544 C CA . ILE A 1 188 ? -5.955 -3.403 2.350 1.00 92.94 188 ILE A CA 1
ATOM 1545 C C . ILE A 1 188 ? -5.271 -4.200 3.466 1.00 92.94 188 ILE A C 1
ATOM 1547 O O . ILE A 1 188 ? -4.050 -4.346 3.440 1.00 92.94 188 ILE A O 1
ATOM 1551 N N . LEU A 1 189 ? -6.040 -4.752 4.410 1.00 91.69 189 LEU A N 1
ATOM 1552 C CA . LEU A 1 189 ? -5.502 -5.620 5.459 1.00 91.69 189 LEU A CA 1
ATOM 1553 C C . LEU A 1 189 ? -4.858 -6.883 4.884 1.00 91.69 189 LEU A C 1
ATOM 1555 O O . LEU A 1 189 ? -3.796 -7.265 5.359 1.00 91.69 189 LEU A O 1
ATOM 1559 N N . ASP A 1 190 ? -5.443 -7.497 3.854 1.00 90.88 190 ASP A N 1
ATOM 1560 C CA . ASP A 1 190 ? -4.854 -8.661 3.180 1.00 90.88 190 ASP A CA 1
ATOM 1561 C C . ASP A 1 190 ? -3.489 -8.320 2.567 1.00 90.88 190 ASP A C 1
ATOM 1563 O O . ASP A 1 190 ? -2.536 -9.086 2.693 1.00 90.88 190 ASP A O 1
ATOM 1567 N N . VAL A 1 191 ? -3.369 -7.142 1.945 1.00 90.69 191 VAL A N 1
ATOM 1568 C CA . VAL A 1 191 ? -2.097 -6.657 1.386 1.00 90.69 191 VAL A CA 1
ATOM 1569 C C . VAL A 1 191 ? -1.077 -6.415 2.496 1.00 90.69 191 VAL A C 1
ATOM 1571 O O . VAL A 1 191 ? 0.066 -6.854 2.375 1.00 90.69 191 VAL A O 1
ATOM 1574 N N . PHE A 1 192 ? -1.470 -5.759 3.589 1.00 90.62 192 PHE A N 1
ATOM 1575 C CA . PHE A 1 192 ? -0.572 -5.530 4.721 1.00 90.62 192 PHE A CA 1
ATOM 1576 C C . PHE A 1 192 ? -0.138 -6.830 5.396 1.00 90.62 192 PHE A C 1
ATOM 1578 O O . PHE A 1 192 ? 1.039 -6.971 5.711 1.00 90.62 192 PHE A O 1
ATOM 1585 N N . ASP A 1 193 ? -1.042 -7.789 5.584 1.00 88.00 193 ASP A N 1
ATOM 1586 C CA . ASP A 1 193 ? -0.730 -9.100 6.154 1.00 88.00 193 ASP A CA 1
ATOM 1587 C C . ASP A 1 193 ? 0.202 -9.905 5.246 1.00 88.00 193 ASP A C 1
ATOM 1589 O O . ASP A 1 193 ? 1.168 -10.497 5.728 1.00 88.00 193 ASP A O 1
ATOM 1593 N N . PHE A 1 194 ? -0.010 -9.854 3.928 1.00 87.25 194 PHE A N 1
ATOM 1594 C CA . PHE A 1 194 ? 0.891 -10.477 2.965 1.00 87.25 194 PHE A CA 1
ATOM 1595 C C . PHE A 1 194 ? 2.297 -9.868 3.039 1.00 87.25 194 PHE A C 1
ATOM 1597 O O . PHE A 1 194 ? 3.279 -10.602 3.150 1.00 87.25 194 PHE A O 1
ATOM 1604 N N . VAL A 1 195 ? 2.408 -8.535 3.013 1.00 82.12 195 VAL A N 1
ATOM 1605 C CA . VAL A 1 195 ? 3.697 -7.824 3.105 1.00 82.12 195 VAL A CA 1
ATOM 1606 C C . VAL A 1 195 ? 4.382 -8.106 4.444 1.00 82.12 195 VAL A C 1
ATOM 1608 O O . VAL A 1 195 ? 5.589 -8.352 4.483 1.00 82.12 195 VAL A O 1
ATOM 1611 N N . PHE A 1 196 ? 3.607 -8.138 5.529 1.00 79.31 196 PHE A N 1
ATOM 1612 C CA . PHE A 1 196 ? 4.086 -8.425 6.876 1.00 79.31 196 PHE A CA 1
ATOM 1613 C C . PHE A 1 196 ? 4.619 -9.859 7.020 1.00 79.31 196 PHE A C 1
ATOM 1615 O O . PHE A 1 196 ? 5.672 -10.063 7.624 1.00 79.31 196 PHE A O 1
ATOM 1622 N N . LYS A 1 197 ? 3.926 -10.857 6.456 1.00 78.94 197 LYS A N 1
ATOM 1623 C CA . LYS A 1 197 ? 4.302 -12.277 6.569 1.00 78.94 197 LYS A CA 1
ATOM 1624 C C . LYS A 1 197 ? 5.399 -12.696 5.601 1.00 78.94 197 LYS A C 1
ATOM 1626 O O . LYS A 1 197 ? 6.291 -13.445 5.992 1.00 78.94 197 LYS A O 1
ATOM 1631 N N . ASN A 1 198 ? 5.324 -12.242 4.353 1.00 71.56 198 ASN A N 1
ATOM 1632 C CA . ASN A 1 198 ? 6.184 -12.737 3.279 1.00 71.56 198 ASN A CA 1
ATOM 1633 C C . ASN A 1 198 ? 7.454 -11.903 3.081 1.00 71.56 198 ASN A C 1
ATOM 1635 O O . ASN A 1 198 ? 8.247 -12.250 2.217 1.00 71.56 198 ASN A O 1
ATOM 1639 N N . ALA A 1 199 ? 7.661 -10.855 3.893 1.00 58.50 199 ALA A N 1
ATOM 1640 C CA . ALA A 1 199 ? 8.895 -10.070 3.978 1.00 58.50 199 ALA A CA 1
ATOM 1641 C C . ALA A 1 199 ? 9.538 -9.825 2.605 1.00 58.50 199 ALA A C 1
ATOM 1643 O O . ALA A 1 199 ? 10.630 -10.299 2.302 1.00 58.50 199 ALA A O 1
ATOM 1644 N N . ILE A 1 200 ? 8.839 -9.051 1.780 1.00 54.06 200 ILE A N 1
ATOM 1645 C CA . ILE A 1 200 ? 9.223 -8.761 0.395 1.00 54.06 200 ILE A CA 1
ATOM 1646 C C . ILE A 1 200 ? 10.464 -7.834 0.293 1.00 54.06 200 ILE A C 1
ATOM 1648 O O . ILE A 1 200 ? 10.928 -7.465 -0.782 1.00 54.06 200 ILE A O 1
ATOM 1652 N N . VAL A 1 201 ? 11.056 -7.476 1.434 1.00 42.25 201 VAL A N 1
ATOM 1653 C CA . VAL A 1 201 ? 12.359 -6.816 1.536 1.00 42.25 201 VAL A CA 1
ATOM 1654 C C . VAL A 1 201 ? 13.176 -7.583 2.585 1.00 42.25 201 VAL A C 1
ATOM 1656 O O . VAL A 1 201 ? 12.660 -7.838 3.679 1.00 42.25 201 VAL A O 1
ATOM 1659 N N . PRO A 1 202 ? 14.427 -7.985 2.285 1.00 36.50 202 PRO A N 1
ATOM 1660 C CA . PRO A 1 202 ? 15.244 -8.743 3.219 1.00 36.50 202 PRO A CA 1
ATOM 1661 C C . PRO A 1 202 ? 15.484 -7.906 4.479 1.00 36.50 202 PRO A C 1
ATOM 1663 O O . PRO A 1 202 ? 15.892 -6.752 4.384 1.00 36.50 202 PRO A O 1
ATOM 1666 N N . ASN A 1 203 ? 15.267 -8.530 5.640 1.00 42.72 203 ASN A N 1
ATOM 1667 C CA . ASN A 1 203 ? 15.236 -7.956 6.993 1.00 42.72 203 ASN A CA 1
ATOM 1668 C C . ASN A 1 203 ? 13.912 -7.272 7.330 1.00 42.72 203 ASN A C 1
ATOM 1670 O O . ASN A 1 203 ? 13.719 -6.133 6.937 1.00 42.72 203 ASN A O 1
ATOM 1674 N N . LYS A 1 204 ? 13.062 -7.959 8.115 1.00 54.62 204 LYS A N 1
ATOM 1675 C CA . LYS A 1 204 ? 12.020 -7.423 9.022 1.00 54.62 204 LYS A CA 1
ATOM 1676 C C . LYS A 1 204 ? 11.980 -5.888 9.060 1.00 54.62 204 LYS A C 1
ATOM 1678 O O . LYS A 1 204 ? 12.510 -5.280 9.991 1.00 54.62 204 LYS A O 1
ATOM 1683 N N . ASN A 1 205 ? 11.430 -5.272 8.014 1.00 68.50 205 ASN A N 1
ATOM 1684 C CA . ASN A 1 205 ? 11.688 -3.864 7.767 1.00 68.50 205 ASN A CA 1
ATOM 1685 C C . ASN A 1 205 ? 10.785 -3.071 8.701 1.00 68.50 205 ASN A C 1
ATOM 1687 O O . ASN A 1 205 ? 9.587 -2.915 8.469 1.00 68.50 205 ASN A O 1
ATOM 1691 N N . ILE A 1 206 ? 11.368 -2.658 9.821 1.00 74.69 206 ILE A N 1
ATOM 1692 C CA . ILE A 1 206 ? 10.730 -1.860 10.860 1.00 74.69 206 ILE A CA 1
ATOM 1693 C C . ILE A 1 206 ? 9.981 -0.682 10.246 1.00 74.69 206 ILE A C 1
ATOM 1695 O O . ILE A 1 206 ? 8.868 -0.387 10.669 1.00 74.69 206 ILE A O 1
ATOM 1699 N N . GLU A 1 207 ? 10.555 -0.050 9.225 1.00 77.44 207 GLU A N 1
ATOM 1700 C CA . GLU A 1 207 ? 9.947 1.081 8.532 1.00 77.44 207 GLU A CA 1
ATOM 1701 C C . GLU A 1 207 ? 8.590 0.724 7.918 1.00 77.44 207 GLU A C 1
ATOM 1703 O O . GLU A 1 207 ? 7.666 1.532 7.951 1.00 77.44 207 GLU A O 1
ATOM 1708 N N . GLU A 1 208 ? 8.431 -0.504 7.421 1.00 81.50 208 GLU A N 1
ATOM 1709 C CA . GLU A 1 208 ? 7.163 -0.982 6.867 1.00 81.50 208 GLU A CA 1
ATOM 1710 C C . GLU A 1 208 ? 6.134 -1.241 7.967 1.00 81.50 208 GLU A C 1
ATOM 1712 O O . GLU A 1 208 ? 4.970 -0.871 7.829 1.00 81.50 208 GLU A O 1
ATOM 1717 N N . MET A 1 209 ? 6.560 -1.797 9.105 1.00 81.75 209 MET A N 1
ATOM 1718 C CA . MET A 1 209 ? 5.679 -1.954 10.267 1.00 81.75 209 MET A CA 1
ATOM 1719 C C . MET A 1 209 ? 5.216 -0.596 10.805 1.00 81.75 209 MET A C 1
ATOM 1721 O O . MET A 1 209 ? 4.033 -0.419 11.096 1.00 81.75 209 MET A O 1
ATOM 1725 N N . LEU A 1 210 ? 6.127 0.377 10.892 1.00 84.38 210 LEU A N 1
ATOM 1726 C CA . LEU A 1 210 ? 5.812 1.744 11.303 1.00 84.38 210 LEU A CA 1
ATOM 1727 C C . LEU A 1 210 ? 4.866 2.423 10.310 1.00 84.38 210 LEU A C 1
ATOM 1729 O O . LEU A 1 210 ? 3.907 3.064 10.737 1.00 84.38 210 LEU A O 1
ATOM 1733 N N . PHE A 1 211 ? 5.078 2.236 9.004 1.00 87.75 211 PHE A N 1
ATOM 1734 C CA . PHE A 1 211 ? 4.163 2.733 7.981 1.00 87.75 211 PHE A CA 1
ATOM 1735 C C . PHE A 1 211 ? 2.755 2.153 8.151 1.00 87.75 211 PHE A C 1
ATOM 1737 O O . PHE A 1 211 ? 1.792 2.916 8.171 1.00 87.75 211 PHE A O 1
ATOM 1744 N N . ILE A 1 212 ? 2.620 0.832 8.315 1.00 89.62 212 ILE A N 1
ATOM 1745 C CA . ILE A 1 212 ? 1.313 0.181 8.495 1.00 89.62 212 ILE A CA 1
ATOM 1746 C C . ILE A 1 212 ? 0.608 0.732 9.741 1.00 89.62 212 ILE A C 1
ATOM 1748 O O . ILE A 1 212 ? -0.573 1.077 9.677 1.00 89.62 212 ILE A O 1
ATOM 1752 N N . VAL A 1 213 ? 1.323 0.861 10.864 1.00 89.81 213 VAL A N 1
ATOM 1753 C CA . VAL A 1 213 ? 0.768 1.434 12.102 1.00 89.81 213 VAL A CA 1
ATOM 1754 C C . VAL A 1 213 ? 0.315 2.873 11.883 1.00 89.81 213 VAL A C 1
ATOM 1756 O O . VAL A 1 213 ? -0.816 3.209 12.230 1.00 89.81 213 VAL A O 1
ATOM 1759 N N . HIS A 1 214 ? 1.153 3.705 11.266 1.00 90.44 214 HIS A N 1
ATOM 1760 C CA . HIS A 1 214 ? 0.811 5.092 10.972 1.00 90.44 214 HIS A CA 1
ATOM 1761 C C . HIS A 1 214 ? -0.414 5.186 10.050 1.00 90.44 214 HIS A C 1
ATOM 1763 O O . HIS A 1 214 ? -1.359 5.915 10.339 1.00 90.44 214 HIS A O 1
ATOM 1769 N N . PHE A 1 215 ? -0.467 4.381 8.989 1.00 91.69 215 PHE A N 1
ATOM 1770 C CA . PHE A 1 215 ? -1.598 4.342 8.065 1.00 91.69 215 PHE A CA 1
ATOM 1771 C C . PHE A 1 215 ? -2.909 3.960 8.772 1.00 91.69 215 PHE A C 1
ATOM 1773 O O . PHE A 1 215 ? -3.941 4.609 8.588 1.00 91.69 215 PHE A O 1
ATOM 1780 N N . LEU A 1 216 ? -2.876 2.933 9.628 1.00 91.25 216 LEU A N 1
ATOM 1781 C CA . LEU A 1 216 ? -4.037 2.494 10.407 1.00 91.25 216 LEU A CA 1
ATOM 1782 C C . LEU A 1 216 ? -4.460 3.509 11.473 1.00 91.25 216 LEU A C 1
ATOM 1784 O O . LEU A 1 216 ? -5.653 3.597 11.784 1.00 91.25 216 LEU A O 1
ATOM 1788 N N . HIS A 1 217 ? -3.507 4.262 12.027 1.00 91.38 217 HIS A N 1
ATOM 1789 C CA . HIS A 1 217 ? -3.770 5.384 12.928 1.00 91.38 217 HIS A CA 1
ATOM 1790 C C . HIS A 1 217 ? -4.485 6.517 12.202 1.00 91.38 217 HIS A C 1
ATOM 1792 O O . HIS A 1 217 ? -5.474 7.039 12.707 1.00 91.38 217 HIS A O 1
ATOM 1798 N N . GLU A 1 218 ? -4.054 6.867 10.991 1.00 90.19 218 GLU A N 1
ATOM 1799 C CA . GLU A 1 218 ? -4.728 7.917 10.228 1.00 90.19 218 GLU A CA 1
ATOM 1800 C C . GLU A 1 218 ? -6.138 7.512 9.792 1.00 90.19 218 GLU A C 1
ATOM 1802 O O . GLU A 1 218 ? -7.058 8.331 9.863 1.00 90.19 218 GLU A O 1
ATOM 1807 N N . LEU A 1 219 ? -6.352 6.242 9.436 1.00 89.38 219 LEU A N 1
ATOM 1808 C CA . LEU A 1 219 ? -7.696 5.728 9.170 1.00 89.38 219 LEU A CA 1
ATOM 1809 C C . LEU A 1 219 ? -8.601 5.783 10.409 1.00 89.38 219 LEU A C 1
ATOM 1811 O O . LEU A 1 219 ? -9.757 6.191 10.294 1.00 89.38 219 LEU A O 1
ATOM 1815 N N . SER A 1 220 ? -8.092 5.447 11.600 1.00 88.94 220 SER A N 1
ATOM 1816 C CA . SER A 1 220 ? -8.903 5.440 12.829 1.00 88.94 220 SER A CA 1
ATOM 1817 C C . SER A 1 220 ? -9.364 6.835 13.270 1.00 88.94 220 SER A C 1
ATOM 1819 O O . SER A 1 220 ? -10.346 6.959 14.009 1.00 88.94 220 SER A O 1
ATOM 1821 N N . LYS A 1 221 ? -8.711 7.902 12.790 1.00 87.94 221 LYS A N 1
ATOM 1822 C CA . LYS A 1 221 ? -9.123 9.298 13.016 1.00 87.94 221 LYS A CA 1
ATOM 1823 C C . LYS A 1 221 ? -10.277 9.749 12.114 1.00 87.94 221 LYS A C 1
ATOM 1825 O O . LYS A 1 221 ? -10.872 10.798 12.374 1.00 87.94 221 LYS A O 1
ATOM 1830 N N . LEU A 1 222 ? -10.600 9.010 11.050 1.00 87.75 222 LEU A N 1
ATOM 1831 C CA . LEU A 1 222 ? -11.683 9.372 10.135 1.00 87.75 222 LEU A CA 1
ATOM 1832 C C . LEU A 1 222 ? -13.043 9.051 10.764 1.00 87.75 222 LEU A C 1
ATOM 1834 O O . LEU A 1 222 ? -13.288 7.932 11.202 1.00 87.75 222 LEU A O 1
ATOM 1838 N N . LYS A 1 223 ? -13.960 10.027 10.783 1.00 81.25 223 LYS A N 1
ATOM 1839 C CA . LYS A 1 223 ? -15.280 9.872 11.424 1.00 81.25 223 LYS A CA 1
ATOM 1840 C C . LYS A 1 223 ? -16.065 8.689 10.859 1.00 81.25 223 LYS A C 1
ATOM 1842 O O . LYS A 1 223 ? -16.558 7.870 11.623 1.00 81.25 223 LYS A O 1
ATOM 1847 N N . ASP A 1 224 ? -16.131 8.559 9.539 1.00 78.69 224 ASP A N 1
ATOM 1848 C CA . ASP A 1 224 ? -16.897 7.487 8.893 1.00 78.69 224 ASP A CA 1
ATOM 1849 C C . ASP A 1 224 ? -16.301 6.109 9.179 1.00 78.69 224 ASP A C 1
ATOM 1851 O O . ASP A 1 224 ? -17.029 5.149 9.428 1.00 78.69 224 ASP A O 1
ATOM 1855 N N . PHE A 1 225 ? -14.974 6.029 9.267 1.00 81.81 225 PHE A N 1
ATOM 1856 C CA . PHE A 1 225 ? -14.271 4.821 9.678 1.00 81.81 225 PHE A CA 1
ATOM 1857 C C . PHE A 1 225 ? -14.640 4.403 11.112 1.00 81.81 225 PHE A C 1
ATOM 1859 O O . PHE A 1 225 ? -14.861 3.218 11.376 1.00 81.81 225 PHE A O 1
ATOM 1866 N N . GLN A 1 226 ? -14.791 5.373 12.022 1.00 81.75 226 GLN A N 1
ATOM 1867 C CA . GLN A 1 226 ? -15.226 5.143 13.407 1.00 81.75 226 GLN A CA 1
ATOM 1868 C C . GLN A 1 226 ? -16.624 4.550 13.530 1.00 81.75 226 GLN A C 1
ATOM 1870 O O . GLN A 1 226 ? -16.867 3.745 14.429 1.00 81.75 226 GLN A O 1
ATOM 1875 N N . PHE A 1 227 ? -17.530 4.895 12.619 1.00 78.31 227 PHE A N 1
ATOM 1876 C CA . PHE A 1 227 ? -18.877 4.329 12.606 1.00 78.31 227 PHE A CA 1
ATOM 1877 C C . PHE A 1 227 ? -18.936 2.986 11.872 1.00 78.31 227 PHE A C 1
ATOM 1879 O O . PHE A 1 227 ? -19.616 2.062 12.325 1.00 78.31 227 PHE A O 1
ATOM 1886 N N . GLN A 1 228 ? -18.223 2.858 10.751 1.00 77.62 228 GLN A N 1
ATOM 1887 C CA . GLN A 1 228 ? -18.357 1.700 9.876 1.00 77.62 228 GLN A CA 1
ATOM 1888 C C . GLN A 1 228 ? -17.583 0.470 10.367 1.00 77.62 228 GLN A C 1
ATOM 1890 O O . GLN A 1 228 ? -18.111 -0.641 10.378 1.00 77.62 228 GLN A O 1
ATOM 1895 N N . VAL A 1 229 ? -16.343 0.628 10.824 1.00 76.31 229 VAL A N 1
ATOM 1896 C CA . VAL A 1 229 ? -15.484 -0.527 11.137 1.00 76.31 229 VAL A CA 1
ATOM 1897 C C . VAL A 1 229 ? -15.990 -1.341 12.339 1.00 76.31 229 VAL A C 1
ATOM 1899 O O . VAL A 1 229 ? -16.110 -2.565 12.226 1.00 76.31 229 VAL A O 1
ATOM 1902 N N . PRO A 1 230 ? -16.396 -0.732 13.469 1.00 74.38 230 PRO A N 1
ATOM 1903 C CA . PRO A 1 230 ? -16.957 -1.492 14.586 1.00 74.38 230 PRO A CA 1
ATOM 1904 C C . PRO A 1 230 ? -18.333 -2.098 14.276 1.00 74.38 230 PRO A C 1
ATOM 1906 O O . PRO A 1 230 ? -18.671 -3.153 14.818 1.00 74.38 230 PRO A O 1
ATOM 1909 N N . GLY A 1 231 ? -19.135 -1.448 13.426 1.00 74.81 231 GLY A N 1
ATOM 1910 C CA . GLY A 1 231 ? -20.517 -1.844 13.140 1.00 74.81 231 GLY A CA 1
ATOM 1911 C C . GLY A 1 231 ? -20.658 -2.925 12.068 1.00 74.81 231 GLY A C 1
ATOM 1912 O O . GLY A 1 231 ? -21.519 -3.793 12.195 1.00 74.81 231 GLY A O 1
ATOM 1913 N N . PHE A 1 232 ? -19.805 -2.900 11.044 1.00 80.00 232 PHE A N 1
ATOM 1914 C CA . PHE A 1 232 ? -20.017 -3.680 9.824 1.00 80.00 232 PHE A CA 1
ATOM 1915 C C . PHE A 1 232 ? -19.007 -4.806 9.601 1.00 80.00 232 PHE A C 1
ATOM 1917 O O . PHE A 1 232 ? -19.279 -5.692 8.794 1.00 80.00 232 PHE A O 1
ATOM 1924 N N . LEU A 1 233 ? -17.882 -4.831 10.327 1.00 84.25 233 LEU A N 1
ATOM 1925 C CA . LEU A 1 233 ? -17.017 -6.009 10.311 1.00 84.25 233 LEU A CA 1
ATOM 1926 C C . LEU A 1 233 ? -17.736 -7.204 10.950 1.00 84.25 233 LEU A C 1
ATOM 1928 O O . LEU A 1 233 ? -18.264 -7.129 12.071 1.00 84.25 233 LEU A O 1
ATOM 1932 N N . SER A 1 234 ? -17.705 -8.334 10.253 1.00 86.81 234 SER A N 1
ATOM 1933 C CA . SER A 1 234 ? -18.158 -9.621 10.765 1.00 86.81 234 SER A CA 1
ATOM 1934 C C . SER A 1 234 ? -17.315 -10.067 11.965 1.00 86.81 234 SER A C 1
ATOM 1936 O O . SER A 1 234 ? -16.214 -9.575 12.222 1.00 86.81 234 SER A O 1
ATOM 1938 N N . LYS A 1 235 ? -17.817 -11.047 12.726 1.00 87.31 235 LYS A N 1
ATOM 1939 C CA . LYS A 1 235 ? -17.079 -11.600 13.875 1.00 87.31 235 LYS A CA 1
ATOM 1940 C C . LYS A 1 235 ? -15.708 -12.156 13.471 1.00 87.31 235 LYS A C 1
ATOM 1942 O O . LYS A 1 235 ? -14.745 -11.957 14.204 1.00 87.31 235 LYS A O 1
ATOM 1947 N N . ALA A 1 236 ? -15.631 -12.814 12.313 1.00 88.00 236 ALA A N 1
ATOM 1948 C CA . ALA A 1 236 ? -14.392 -13.382 11.793 1.00 88.00 236 ALA A CA 1
ATOM 1949 C C . ALA A 1 236 ? -13.384 -12.286 11.415 1.00 88.00 236 ALA A C 1
ATOM 1951 O O . ALA A 1 236 ? -12.233 -12.353 11.832 1.00 88.00 236 ALA A O 1
ATOM 1952 N N . GLU A 1 237 ? -13.826 -11.238 10.716 1.00 88.00 237 GLU A N 1
ATOM 1953 C CA . GLU A 1 237 ? -12.954 -10.122 10.317 1.00 88.00 237 GLU A CA 1
ATOM 1954 C C . GLU A 1 237 ? -12.466 -9.317 11.527 1.00 88.00 237 GLU A C 1
ATOM 1956 O O . GLU A 1 237 ? -11.302 -8.934 11.587 1.00 88.00 237 GLU A O 1
ATOM 1961 N N . LYS A 1 238 ? -13.314 -9.125 12.546 1.00 88.06 238 LYS A N 1
ATOM 1962 C CA . LYS A 1 238 ? -12.892 -8.520 13.821 1.00 88.06 238 LYS A CA 1
ATOM 1963 C C . LYS A 1 238 ? -11.816 -9.349 14.508 1.00 88.06 238 LYS A C 1
ATOM 1965 O O . LYS A 1 238 ? -10.843 -8.795 15.008 1.00 88.06 238 LYS A O 1
ATOM 1970 N N . GLN A 1 239 ? -11.986 -10.668 14.553 1.00 90.00 239 GLN A N 1
ATOM 1971 C CA . GLN A 1 239 ? -10.993 -11.556 15.149 1.00 90.00 239 GLN A CA 1
ATOM 1972 C C . GLN A 1 239 ? -9.677 -11.529 14.363 1.00 90.00 239 GLN A C 1
ATOM 1974 O O . GLN A 1 239 ? -8.615 -11.438 14.977 1.00 90.00 239 GLN A O 1
ATOM 1979 N N . TYR A 1 240 ? -9.752 -11.543 13.033 1.00 89.69 240 TYR A N 1
ATOM 1980 C CA . TYR A 1 240 ? -8.597 -11.414 12.149 1.00 89.69 240 TYR A CA 1
ATOM 1981 C C . TYR A 1 240 ? -7.849 -10.096 12.381 1.00 89.69 240 TYR A C 1
ATOM 1983 O O . TYR A 1 240 ? -6.648 -10.109 12.633 1.00 89.69 240 TYR A O 1
ATOM 1991 N N . LEU A 1 241 ? -8.566 -8.971 12.418 1.00 89.50 241 LEU A N 1
ATOM 1992 C CA . LEU A 1 241 ? -7.988 -7.659 12.698 1.00 89.50 241 LEU A CA 1
ATOM 1993 C C . LEU A 1 241 ? -7.313 -7.615 14.073 1.00 89.50 241 LEU A C 1
ATOM 1995 O O . LEU A 1 241 ? -6.185 -7.144 14.191 1.00 89.50 241 LEU A O 1
ATOM 1999 N N . LYS A 1 242 ? -7.957 -8.162 15.113 1.00 90.31 242 LYS A N 1
ATOM 2000 C CA . LYS A 1 242 ? -7.357 -8.247 16.454 1.00 90.31 242 LYS A CA 1
ATOM 2001 C C . LYS A 1 242 ? -6.062 -9.059 16.444 1.00 90.31 242 LYS A C 1
ATOM 2003 O O . LYS A 1 242 ? -5.083 -8.620 17.041 1.00 90.31 242 LYS A O 1
ATOM 2008 N N . GLN A 1 243 ? -6.039 -10.202 15.757 1.00 90.81 243 GLN A N 1
ATOM 2009 C CA . GLN A 1 243 ? -4.836 -11.029 15.618 1.00 90.81 243 GLN A CA 1
ATOM 2010 C C . GLN A 1 243 ? -3.725 -10.300 14.856 1.00 90.81 243 GLN A C 1
ATOM 2012 O O . GLN A 1 243 ? -2.587 -10.279 15.316 1.00 90.81 243 GLN A O 1
ATOM 2017 N N . PHE A 1 244 ? -4.059 -9.656 13.739 1.00 90.38 244 PHE A N 1
ATOM 2018 C CA . PHE A 1 244 ? -3.118 -8.885 12.934 1.00 90.38 244 PHE A CA 1
ATOM 2019 C C . PHE A 1 244 ? -2.456 -7.756 13.743 1.00 90.38 244 PHE A C 1
ATOM 2021 O O . PHE A 1 244 ? -1.229 -7.668 13.799 1.00 90.38 244 PHE A O 1
ATOM 2028 N N . ILE A 1 245 ? -3.251 -6.952 14.459 1.00 90.31 245 ILE A N 1
ATOM 2029 C CA . ILE A 1 245 ? -2.736 -5.875 15.318 1.00 90.31 245 ILE A CA 1
ATOM 2030 C C . ILE A 1 245 ? -1.888 -6.426 16.470 1.00 90.31 245 ILE A C 1
ATOM 2032 O O . ILE A 1 245 ? -0.853 -5.842 16.789 1.00 90.31 245 ILE A O 1
ATOM 2036 N N . SER A 1 246 ? -2.284 -7.545 17.086 1.00 90.12 246 SER A N 1
ATOM 2037 C CA . SER A 1 246 ? -1.476 -8.190 18.130 1.00 90.12 246 SER A CA 1
ATOM 2038 C C . SER A 1 246 ? -0.110 -8.629 17.603 1.00 90.12 246 SER A C 1
ATOM 2040 O O . SER A 1 246 ? 0.898 -8.322 18.234 1.00 90.12 246 SER A O 1
ATOM 2042 N N . ASN A 1 247 ? -0.061 -9.255 16.423 1.00 88.25 247 ASN A N 1
ATOM 2043 C CA . ASN A 1 247 ? 1.191 -9.700 15.808 1.00 88.25 247 ASN A CA 1
ATOM 2044 C C . ASN A 1 247 ? 2.133 -8.522 15.514 1.00 88.25 247 ASN A C 1
ATOM 2046 O O . ASN A 1 247 ? 3.325 -8.595 15.814 1.00 88.25 247 ASN A O 1
ATOM 2050 N N . ILE A 1 248 ? 1.604 -7.421 14.968 1.00 86.56 248 ILE A N 1
ATOM 2051 C CA . ILE A 1 248 ? 2.386 -6.199 14.726 1.00 86.56 248 ILE A CA 1
ATOM 2052 C C . ILE A 1 248 ? 2.894 -5.610 16.046 1.00 86.56 248 ILE A C 1
ATOM 2054 O O . ILE A 1 248 ? 4.071 -5.275 16.158 1.00 86.56 248 ILE A O 1
ATOM 2058 N N . ASN A 1 249 ? 2.031 -5.506 17.058 1.00 88.50 249 ASN A N 1
ATOM 2059 C CA . ASN A 1 249 ? 2.384 -4.950 18.364 1.00 88.50 249 ASN A CA 1
ATOM 2060 C C . ASN A 1 249 ? 3.501 -5.752 19.048 1.00 88.50 249 ASN A C 1
ATOM 2062 O O . ASN A 1 249 ? 4.452 -5.169 19.566 1.00 88.50 249 ASN A O 1
ATOM 2066 N N . GLU A 1 250 ? 3.415 -7.084 19.024 1.00 88.19 250 GLU A N 1
ATOM 2067 C CA . GLU A 1 250 ? 4.453 -7.961 19.568 1.00 88.19 250 GLU A CA 1
ATOM 2068 C C . GLU A 1 250 ? 5.785 -7.781 18.837 1.00 88.19 250 GLU A C 1
ATOM 2070 O O . GLU A 1 250 ? 6.818 -7.622 19.489 1.00 88.19 250 GLU A O 1
ATOM 2075 N N . GLN A 1 251 ? 5.774 -7.731 17.502 1.00 84.56 251 GLN A N 1
ATOM 2076 C CA . GLN A 1 251 ? 7.005 -7.528 16.739 1.00 84.56 251 GLN A CA 1
ATOM 2077 C C . GLN A 1 251 ? 7.609 -6.138 16.950 1.00 84.56 251 GLN A C 1
ATOM 2079 O O . GLN A 1 251 ? 8.823 -6.031 17.122 1.00 84.56 251 GLN A O 1
ATOM 2084 N N . ILE A 1 252 ? 6.811 -5.068 16.994 1.00 84.19 252 ILE A N 1
ATOM 2085 C CA . ILE A 1 252 ? 7.344 -3.723 17.257 1.00 84.19 252 ILE A CA 1
ATOM 2086 C C . ILE A 1 252 ? 7.917 -3.644 18.674 1.00 84.19 252 ILE A C 1
ATOM 2088 O O . ILE A 1 252 ? 9.023 -3.139 18.836 1.00 84.19 252 ILE A O 1
ATOM 2092 N N . LYS A 1 253 ? 7.246 -4.209 19.685 1.00 86.56 253 LYS A N 1
ATOM 2093 C CA . LYS A 1 253 ? 7.765 -4.256 21.064 1.00 86.56 253 LYS A CA 1
ATOM 2094 C C . LYS A 1 253 ? 9.064 -5.041 21.197 1.00 86.56 253 LYS A C 1
ATOM 2096 O O . LYS A 1 253 ? 9.928 -4.643 21.970 1.00 86.56 253 LYS A O 1
ATOM 2101 N N . GLN A 1 254 ? 9.217 -6.128 20.443 1.00 84.69 254 GLN A N 1
ATOM 2102 C CA . GLN A 1 254 ? 10.472 -6.881 20.400 1.00 84.69 254 GLN A CA 1
ATOM 2103 C C . GLN A 1 254 ? 11.616 -6.063 19.785 1.00 84.69 254 GLN A C 1
ATOM 2105 O O . GLN A 1 254 ? 12.754 -6.199 20.225 1.00 84.69 254 GLN A O 1
ATOM 2110 N N . ASN A 1 255 ? 11.326 -5.214 18.794 1.00 80.19 255 ASN A N 1
ATOM 2111 C CA . ASN A 1 255 ? 12.332 -4.373 18.142 1.00 80.19 255 ASN A CA 1
ATOM 2112 C C . ASN A 1 255 ? 12.584 -3.034 18.879 1.00 80.19 255 ASN A C 1
ATOM 2114 O O . ASN A 1 255 ? 13.687 -2.503 18.784 1.00 80.19 255 ASN A O 1
ATOM 2118 N N . PHE A 1 256 ? 11.605 -2.507 19.631 1.00 80.00 256 PHE A N 1
ATOM 2119 C CA . PHE A 1 256 ? 11.653 -1.218 20.347 1.00 80.00 256 PHE A CA 1
ATOM 2120 C C . PHE A 1 256 ? 11.089 -1.314 21.776 1.00 80.00 256 PHE A C 1
ATOM 2122 O O . PHE A 1 256 ? 10.029 -0.754 22.062 1.00 80.00 256 PHE A O 1
ATOM 2129 N N . PRO A 1 257 ? 11.774 -1.994 22.711 1.00 74.25 257 PRO A N 1
ATOM 2130 C CA . PRO A 1 257 ? 11.262 -2.169 24.071 1.00 74.25 257 PRO A CA 1
ATOM 2131 C C . PRO A 1 257 ? 11.178 -0.857 24.871 1.00 74.25 257 PRO A C 1
ATOM 2133 O O . PRO A 1 257 ? 10.328 -0.739 25.749 1.00 74.25 257 PRO A O 1
ATOM 2136 N N . GLU A 1 258 ? 12.031 0.129 24.568 1.00 76.06 258 GLU A N 1
ATOM 2137 C CA . GLU A 1 258 ? 12.175 1.360 25.366 1.00 76.06 258 GLU A CA 1
ATOM 2138 C C . GLU A 1 258 ? 11.611 2.624 24.696 1.00 76.06 258 GLU A C 1
ATOM 2140 O O . GLU A 1 258 ? 11.461 3.647 25.359 1.00 76.06 258 GLU A O 1
ATOM 2145 N N . ASN A 1 259 ? 11.277 2.578 23.401 1.00 80.25 259 ASN A N 1
ATOM 2146 C CA . ASN A 1 259 ? 10.795 3.749 22.661 1.00 80.25 259 ASN A CA 1
ATOM 2147 C C . ASN A 1 259 ? 9.716 3.351 21.648 1.00 80.25 259 ASN A C 1
ATOM 2149 O O . ASN A 1 259 ? 9.963 3.257 20.444 1.00 80.25 259 ASN A O 1
ATOM 2153 N N . LEU A 1 260 ? 8.528 3.034 22.167 1.00 82.44 260 LEU A N 1
ATOM 2154 C CA . LEU A 1 260 ? 7.398 2.620 21.344 1.00 82.44 260 LEU A CA 1
ATOM 2155 C C . LEU A 1 260 ? 6.805 3.813 20.582 1.00 82.44 260 LEU A C 1
ATOM 2157 O O . LEU A 1 260 ? 6.665 4.892 21.162 1.00 82.44 260 LEU A O 1
ATOM 2161 N N . PRO A 1 261 ? 6.387 3.620 19.318 1.00 84.44 261 PRO A N 1
ATOM 2162 C CA . PRO A 1 261 ? 5.670 4.648 18.576 1.00 84.44 261 PRO A CA 1
ATOM 2163 C C . PRO A 1 261 ? 4.378 5.031 19.315 1.00 84.44 261 PRO A C 1
ATOM 2165 O O . PRO A 1 261 ? 3.606 4.130 19.667 1.00 84.44 261 PRO A O 1
ATOM 2168 N N . PRO A 1 262 ? 4.098 6.325 19.545 1.00 84.31 262 PRO A N 1
ATOM 2169 C CA . PRO A 1 262 ? 2.883 6.749 20.241 1.00 84.31 262 PRO A CA 1
ATOM 2170 C C . PRO A 1 262 ? 1.611 6.317 19.494 1.00 84.31 262 PRO A C 1
ATOM 2172 O O . PRO A 1 262 ? 0.608 5.973 20.119 1.00 84.31 262 PRO A O 1
ATOM 2175 N N . GLU A 1 263 ? 1.666 6.243 18.162 1.00 88.44 263 GLU A N 1
ATOM 2176 C CA . GLU A 1 263 ? 0.556 5.801 17.314 1.00 88.44 263 GLU A CA 1
ATOM 2177 C C . GLU A 1 263 ? 0.188 4.330 17.554 1.00 88.44 263 GLU A C 1
ATOM 2179 O O . GLU A 1 263 ? -0.971 3.946 17.386 1.00 88.44 263 GLU A O 1
ATOM 2184 N N . LEU A 1 264 ? 1.151 3.498 17.973 1.00 86.56 264 LEU A N 1
ATOM 2185 C CA . LEU A 1 264 ? 0.924 2.071 18.201 1.00 86.56 264 LEU A CA 1
ATOM 2186 C C . LEU A 1 264 ? -0.084 1.844 19.327 1.00 86.56 264 LEU A C 1
ATOM 2188 O O . LEU A 1 264 ? -0.971 1.000 19.197 1.00 86.56 264 LEU A O 1
ATOM 2192 N N . GLU A 1 265 ? 0.016 2.601 20.420 1.00 87.31 265 GLU A N 1
ATOM 2193 C CA . GLU A 1 265 ? -0.933 2.473 21.523 1.00 87.31 265 GLU A CA 1
ATOM 2194 C C . GLU A 1 265 ? -2.352 2.840 21.104 1.00 87.31 265 GLU A C 1
ATOM 2196 O O . GLU A 1 265 ? -3.300 2.145 21.473 1.00 87.31 265 GLU A O 1
ATOM 2201 N N . ASP A 1 266 ? -2.499 3.915 20.334 1.00 89.06 266 ASP A N 1
ATOM 2202 C CA . ASP A 1 266 ? -3.793 4.386 19.852 1.00 89.06 266 ASP A CA 1
ATOM 2203 C C . ASP A 1 266 ? -4.440 3.364 18.914 1.00 89.06 266 ASP A C 1
ATOM 2205 O O . ASP A 1 266 ? -5.621 3.043 19.063 1.00 89.06 266 ASP A O 1
ATOM 2209 N N . VAL A 1 267 ? -3.658 2.799 17.989 1.00 88.88 267 VAL A N 1
ATOM 2210 C CA . VAL A 1 267 ? -4.099 1.733 17.078 1.00 88.88 267 VAL A CA 1
ATOM 2211 C C . VAL A 1 267 ? -4.537 0.502 17.874 1.00 88.88 267 VAL A C 1
ATOM 2213 O O . VAL A 1 267 ? -5.651 0.009 17.685 1.00 88.88 267 VAL A O 1
ATOM 2216 N N . VAL A 1 268 ? -3.722 0.038 18.823 1.00 88.44 268 VAL A N 1
ATOM 2217 C CA . VAL A 1 268 ? -4.051 -1.110 19.683 1.00 88.44 268 VAL A CA 1
ATOM 2218 C C . VAL A 1 268 ? -5.341 -0.848 20.467 1.00 88.44 268 VAL A C 1
ATOM 2220 O O . VAL A 1 268 ? -6.272 -1.653 20.411 1.00 88.44 268 VAL A O 1
ATOM 2223 N N . LYS A 1 269 ? -5.449 0.305 21.138 1.00 87.88 269 LYS A N 1
ATOM 2224 C CA . LYS A 1 269 ? -6.637 0.708 21.910 1.00 87.88 269 LYS A CA 1
ATOM 2225 C C . LYS A 1 269 ? -7.887 0.820 21.042 1.00 87.88 269 LYS A C 1
ATOM 2227 O O . LYS A 1 269 ? -8.986 0.578 21.538 1.00 87.88 269 LYS A O 1
ATOM 2232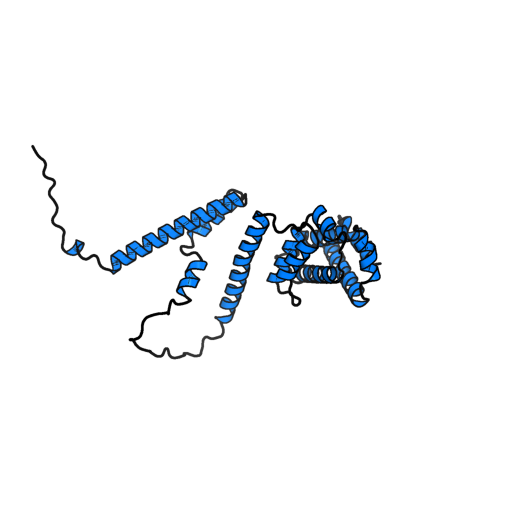 N N . TYR A 1 270 ? -7.749 1.235 19.788 1.00 86.88 270 TYR A N 1
ATOM 2233 C CA . TYR A 1 270 ? -8.877 1.427 18.890 1.00 86.88 270 TYR A CA 1
ATOM 2234 C C . TYR A 1 270 ? -9.384 0.098 18.313 1.00 86.88 270 TYR A C 1
ATOM 2236 O O . TYR A 1 270 ? -10.570 -0.203 18.435 1.00 86.88 270 TYR A O 1
ATOM 2244 N N . TYR A 1 271 ? -8.498 -0.719 17.739 1.00 84.81 271 TYR A N 1
ATOM 2245 C CA . TYR A 1 271 ? -8.885 -1.930 17.005 1.00 84.81 271 TYR A CA 1
ATOM 2246 C C . TYR A 1 271 ? -9.067 -3.176 17.886 1.00 84.81 271 TYR A C 1
ATOM 2248 O O . TYR A 1 271 ? -9.654 -4.159 17.432 1.00 84.81 271 TYR A O 1
ATOM 2256 N N . GLN A 1 272 ? -8.591 -3.166 19.138 1.00 81.50 272 GLN A N 1
ATOM 2257 C CA . GLN A 1 272 ? -8.770 -4.297 20.060 1.00 81.50 272 GLN A CA 1
ATOM 2258 C C . GLN A 1 272 ? -10.005 -4.204 20.967 1.00 81.50 272 GLN A C 1
ATOM 2260 O O . GLN A 1 272 ? -10.329 -5.202 21.622 1.00 81.50 272 GLN A O 1
ATOM 2265 N N . LYS A 1 273 ? -10.727 -3.075 20.967 1.00 70.62 273 LYS A N 1
ATOM 2266 C CA . LYS A 1 273 ? -12.056 -2.964 21.598 1.00 70.62 273 LYS A CA 1
ATOM 2267 C C . LYS A 1 273 ? -13.025 -3.992 21.007 1.00 70.62 273 LYS A C 1
ATOM 2269 O O . LYS A 1 273 ? -13.717 -4.674 21.786 1.00 70.62 273 LYS A O 1
#

InterPro domains:
  IPR025986 RNA-polymerase II-associated protein 3-like, C-terminal domain [PF13877] (135-238)
  IPR031733 Dynein attachment factor, N-terminal [PF15867] (19-78)
  IPR042422 Coiled-coil domain-containing protein 103 [PTHR28572] (14-255)

Organism: Pseudocohnilembus persalinus (NCBI:txid266149)

Sequence (273 aa):
MNRTYGEKPLKQSDLVLSVTKTREELEEAIDYENKRSNIDSAKKRAVLYGYDYEGFRQMVLG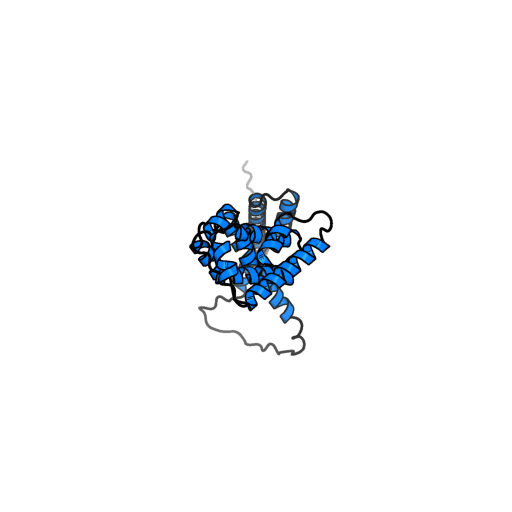AHLFSIKSNDLNKFSQGEDSSLSGIYDRKKVVLNSEQTTFNNVNDLSMRNQQETEAFNIIIAEQLGKSELIAKNFREFRKNFDKFYQKDLNEVTAQIVYMLLKAQNYDSIKKIFMMDFDIAYFNKILDVFDFVFKNAIVPNKNIEEMLFIVHFLHELSKLKDFQFQVPGFLSKAEKQYLKQFISNINEQIKQNFPENLPPELEDVVKYYQK

Foldseek 3Di:
DDDDDDDDPDDPVNPCPPPVVVVVVVVVVLLVVQLVVLLVVQQVVCVLVVHDPVSSVVSNVVSNVDSDDPVVVVVVVPDPPDDDDDDDDDDDPDDPPDPPPPPVVVVVVVVVVVLVVVVVVVLVVCVSVLVLQDQEQVSLCVLLVVLDDPPDDLRSLVSNVVSLVSYDLNSLCRHCAPDNDVVVVVSVVVSLVCCQPVVSDPPNPVVSLVVVLVSLLSLLPHPVSLVPVVPPDDPVRLVVQLVSLVVSLVVQCVVCVPDGDPSSVVSNVRSVD

Secondary structure (DSSP, 8-state):
-------PPPPTTTS---HHHHHHHHHHHHHHHHHHHHHHHHHHHHHHTT--HHHHHHHHHHHHH-SS-HHHHHHHHS---SS----S---------S-TTSHHHHHHHHHHHHHHHHHHHHHHHHHHTTTTS-SSHHHHHHHHHHH--SS--HHHHHHHHHHHHT--HHHHHHHHSS---HHHHHHHHHHHHHHHHHTSSSS--HHHHHHHHHHHHHHHTSHHHHHHHHHHS-HHHHHHHHHHHHHHHHHHHHH-SSS--HHHHHHHHHHT-

Radius of gyration: 29.26 Å; chains: 1; bounding box: 77×60×86 Å